Protein AF-A0A3D4PLN1-F1 (afdb_monomer_lite)

Radius of gyration: 26.0 Å; chains: 1; bounding box: 68×76×72 Å

Foldseek 3Di:
DDDDDDDDDPPDPPPPPPQQFKWKFKFKDWFWPPVDPDTDDTWIWIKMWIDSPVAIAIEIEGQFQFADDDDLHHPCLLVLLLVLCCVPVVHHSVRYHYGYPNHHGDGDNCVSVRNNVRNVNRVVRTAGWDKDKDKDFDDPPDFQQWFQFPVRDIDGDDPVDDDDDPNGTDDGDDDDGMDMDMDIGHPVD

pLDDT: mean 89.81, std 15.68, range [32.84, 98.88]

Sequence (189 aa):
MFLVTCVTVFGGIMVSAVQAELKAGAAKMDITNRDAAEPPDHLWARALVLSDGETTAVIVTLDVVAIAEIGPIKNDFLPTVRAALKKDLQIDPTRLLVNASHCHGEVCTDVAARTIAVVKQAYEKLEPVRVGWGSGSENRVMENRRLLLKNGKQVDVRHAYSLPADEEVAEIGPVDPEIGVLRLDRLNG

Secondary structure (DSSP, 8-state):
-------------------PPPEEEEEEEE-B-TTSSSPPSPPEEEEEEEE-SS-EEEEEEESSS-BSSSSSB-TTHHHHHHHHHHHHH---GGGEEEEE----PPBPTTHHHHHHHHHHHHHTT-EEEEEEEEEEE--SS----EEEETTS-EEE--TTSPPPPGGGEEEEPP---EEEEEEEEETT-

Structure (mmCIF, N/CA/C/O backbone):
data_AF-A0A3D4PLN1-F1
#
_entry.id   AF-A0A3D4PLN1-F1
#
loop_
_atom_site.group_PDB
_atom_site.id
_atom_site.type_symbol
_atom_site.label_atom_id
_atom_site.label_alt_id
_atom_site.label_comp_id
_atom_site.label_asym_id
_atom_site.label_entity_id
_atom_site.label_seq_id
_atom_site.pdbx_PDB_ins_code
_atom_site.Cartn_x
_atom_site.Cartn_y
_atom_site.Cartn_z
_atom_site.occupancy
_atom_site.B_iso_or_equiv
_atom_site.auth_seq_id
_atom_site.auth_comp_id
_atom_site.auth_asym_id
_atom_site.auth_atom_id
_atom_site.pdbx_PDB_model_num
ATOM 1 N N . MET A 1 1 ? -47.893 -54.760 35.842 1.00 41.59 1 MET A N 1
ATOM 2 C CA . MET A 1 1 ? -46.733 -54.435 34.987 1.00 41.59 1 MET A CA 1
ATOM 3 C C . MET A 1 1 ? -47.033 -53.103 34.311 1.00 41.59 1 MET A C 1
ATOM 5 O O . MET A 1 1 ? -47.710 -53.090 33.296 1.00 41.59 1 MET A O 1
ATOM 9 N N . PHE A 1 2 ? -46.679 -51.985 34.953 1.00 34.28 2 PHE A N 1
ATOM 10 C CA . PHE A 1 2 ? -46.911 -50.635 34.423 1.00 34.28 2 PHE A CA 1
ATOM 11 C C . PHE A 1 2 ? -45.645 -50.184 33.693 1.00 34.28 2 PHE A C 1
ATOM 1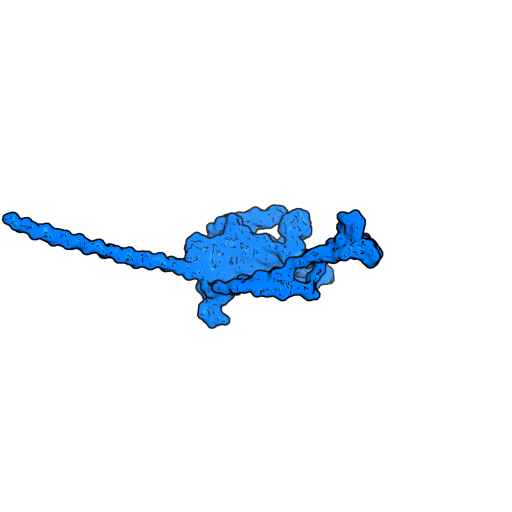3 O O . PHE A 1 2 ? -44.592 -50.056 34.311 1.00 34.28 2 PHE A O 1
ATOM 20 N N . LEU A 1 3 ? -45.744 -50.005 32.378 1.00 32.84 3 LEU A N 1
ATOM 21 C CA . LEU A 1 3 ? -44.661 -49.501 31.544 1.00 32.84 3 LEU A CA 1
ATOM 22 C C . LEU A 1 3 ? -44.754 -47.968 31.541 1.00 32.84 3 LEU A C 1
ATOM 24 O O . LEU A 1 3 ? -45.648 -47.401 30.919 1.00 32.84 3 LEU A O 1
ATOM 28 N N . VAL A 1 4 ? -43.874 -47.303 32.289 1.00 39.91 4 VAL A N 1
ATOM 29 C CA . VAL A 1 4 ? -43.733 -45.841 32.260 1.00 39.91 4 VAL A CA 1
ATOM 30 C C . VAL A 1 4 ? -42.849 -45.487 31.070 1.00 39.91 4 VAL A C 1
ATOM 32 O O . VAL A 1 4 ? -41.665 -45.815 31.047 1.00 39.91 4 VAL A O 1
ATOM 35 N N . THR A 1 5 ? -43.424 -44.843 30.060 1.00 42.50 5 THR A N 1
ATOM 36 C CA . THR A 1 5 ? -42.679 -44.324 28.910 1.00 42.50 5 THR A CA 1
ATOM 37 C C . THR A 1 5 ? -42.136 -42.939 29.265 1.00 42.50 5 THR A C 1
ATOM 39 O O . THR A 1 5 ? -42.872 -41.956 29.260 1.00 42.50 5 THR A O 1
ATOM 42 N N . CYS A 1 6 ? -40.848 -42.852 29.604 1.00 38.81 6 CYS A N 1
ATOM 43 C CA . CYS A 1 6 ? -40.143 -41.573 29.696 1.00 38.81 6 CYS A CA 1
ATOM 44 C C . CYS A 1 6 ? -39.931 -41.016 28.284 1.00 38.81 6 CYS A C 1
ATOM 46 O O . CYS A 1 6 ? -39.151 -41.564 27.509 1.00 38.81 6 CYS A O 1
ATOM 48 N N . VAL A 1 7 ? -40.617 -39.922 27.956 1.00 43.22 7 VAL A N 1
ATOM 49 C CA . VAL A 1 7 ? -40.339 -39.127 26.757 1.00 43.22 7 VAL A CA 1
ATOM 50 C C . VAL A 1 7 ? -39.261 -38.108 27.117 1.00 43.22 7 VAL A C 1
ATOM 52 O O . VAL A 1 7 ? -39.523 -3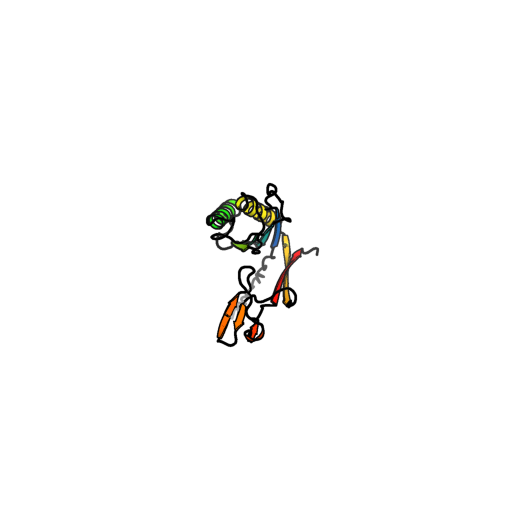7.124 27.805 1.00 43.22 7 VAL A O 1
ATOM 55 N N . THR A 1 8 ? -38.031 -38.354 26.680 1.00 45.62 8 THR A N 1
ATOM 56 C CA . THR A 1 8 ? -36.928 -37.392 26.760 1.00 45.62 8 THR A CA 1
ATOM 57 C C . THR A 1 8 ? -37.032 -36.414 25.592 1.00 45.62 8 THR A C 1
ATOM 59 O O . THR A 1 8 ? -36.778 -36.767 24.443 1.00 45.62 8 THR A O 1
ATOM 62 N N . VAL A 1 9 ? -37.410 -35.168 25.880 1.00 48.94 9 VAL A N 1
ATOM 63 C CA . VAL A 1 9 ? -37.366 -34.068 24.908 1.00 48.94 9 VAL A CA 1
ATOM 64 C C . VAL A 1 9 ? -35.941 -33.517 24.878 1.00 48.94 9 VAL A C 1
ATOM 66 O O . VAL A 1 9 ? -35.514 -32.834 25.806 1.00 48.94 9 VAL A O 1
ATOM 69 N N . PHE A 1 10 ? -35.191 -33.810 23.815 1.00 48.34 10 PHE A N 1
ATOM 70 C CA . PHE A 1 10 ? -33.935 -33.118 23.524 1.00 48.34 10 PHE A CA 1
ATOM 71 C C . PHE A 1 10 ? -34.254 -31.743 22.925 1.00 48.34 10 PHE A C 1
ATOM 73 O O . PHE A 1 10 ? -34.463 -31.601 21.723 1.00 48.34 10 PHE A O 1
ATOM 80 N N . GLY A 1 11 ? -34.315 -30.720 23.777 1.00 48.75 11 GLY A N 1
ATOM 81 C CA . GLY A 1 11 ? -34.319 -29.326 23.342 1.00 48.75 11 GLY A CA 1
ATOM 82 C C . GLY A 1 11 ? -32.924 -28.933 22.861 1.00 48.75 11 GLY A C 1
ATOM 83 O O . GLY A 1 11 ? -32.071 -28.572 23.667 1.00 48.75 11 GLY A O 1
ATOM 84 N N . GLY A 1 12 ? -32.676 -29.030 21.556 1.00 48.53 12 GLY A N 1
ATOM 85 C CA . GLY A 1 12 ? -31.473 -28.475 20.944 1.00 48.53 12 GLY A CA 1
ATOM 86 C C . GLY A 1 12 ? -31.548 -26.952 20.954 1.00 48.53 12 GLY A C 1
ATOM 87 O O . GLY A 1 12 ? -32.348 -26.368 20.226 1.00 48.53 12 GLY A O 1
ATOM 88 N N . ILE A 1 13 ? -30.721 -26.298 21.770 1.00 58.19 13 ILE A N 1
ATOM 89 C CA . ILE A 1 13 ? -30.458 -24.866 21.626 1.00 58.19 13 ILE A CA 1
ATOM 90 C C . ILE A 1 13 ? -29.722 -24.711 20.294 1.00 58.19 13 ILE A C 1
ATOM 92 O O . ILE A 1 13 ? -28.541 -25.040 20.191 1.00 58.19 13 ILE A O 1
ATOM 96 N N . MET A 1 14 ? -30.420 -24.239 19.259 1.00 51.31 14 MET A N 1
ATOM 97 C CA . MET A 1 14 ? -29.750 -23.719 18.074 1.00 51.31 14 MET A CA 1
ATOM 98 C C . MET A 1 14 ? -29.048 -22.425 18.473 1.00 51.31 14 MET A C 1
ATOM 100 O O . MET A 1 14 ? -29.627 -21.341 18.441 1.00 51.31 14 MET A O 1
ATOM 104 N N . VAL A 1 15 ? -27.787 -22.546 18.879 1.00 47.75 15 VAL A N 1
ATOM 105 C CA . VAL A 1 15 ? -26.867 -21.416 18.868 1.00 47.75 15 VAL A CA 1
ATOM 106 C C . VAL A 1 15 ? -26.587 -21.145 17.396 1.00 47.75 15 VAL A C 1
ATOM 108 O O . VAL A 1 15 ? -25.756 -21.807 16.778 1.00 47.75 15 VAL A O 1
ATOM 111 N N . SER A 1 16 ? -27.329 -20.211 16.803 1.00 50.38 16 SER A N 1
ATOM 112 C CA . SER A 1 16 ? -26.871 -19.575 15.573 1.00 50.38 16 SER A CA 1
ATOM 113 C C . SER A 1 16 ? -25.513 -18.971 15.903 1.00 50.38 16 SER A C 1
ATOM 115 O O . SER A 1 16 ? -25.435 -18.080 16.749 1.00 50.38 16 SER A O 1
ATOM 117 N N . ALA A 1 17 ? -24.443 -19.462 15.278 1.00 49.34 17 ALA A N 1
ATOM 118 C CA . ALA A 1 17 ? -23.200 -18.714 15.243 1.00 49.34 17 ALA A CA 1
ATOM 119 C C . ALA A 1 17 ? -23.546 -17.371 14.596 1.00 49.34 17 ALA A C 1
ATOM 121 O O . ALA A 1 17 ? -23.854 -17.307 13.406 1.00 49.34 17 ALA A O 1
ATOM 122 N N . VAL A 1 18 ? -23.610 -16.310 15.399 1.00 50.88 18 VAL A N 1
ATOM 123 C CA . VAL A 1 18 ? -23.591 -14.952 14.870 1.00 50.88 18 VAL A CA 1
ATOM 124 C C . VAL A 1 18 ? -22.230 -14.846 14.209 1.00 50.88 18 VAL A C 1
ATOM 126 O O . VAL A 1 18 ? -21.218 -14.712 14.890 1.00 50.88 18 VAL A O 1
ATOM 129 N N . GLN A 1 19 ? -22.193 -15.026 12.891 1.00 55.19 19 GLN A N 1
ATOM 130 C CA . GLN A 1 19 ? -21.005 -14.724 12.120 1.00 55.19 19 GLN A CA 1
ATOM 131 C C . GLN A 1 19 ? -20.774 -13.233 12.336 1.00 55.19 19 GLN A C 1
ATOM 133 O O . GLN A 1 19 ? -21.609 -12.415 11.944 1.00 55.19 19 GLN A O 1
ATOM 138 N N . ALA A 1 20 ? -19.737 -12.906 13.103 1.00 64.88 20 ALA A N 1
ATOM 139 C CA . ALA A 1 20 ? -19.488 -11.540 13.503 1.00 64.88 20 ALA A CA 1
ATOM 140 C C . ALA A 1 20 ? -19.365 -10.672 12.246 1.00 64.88 20 ALA A C 1
ATOM 142 O O . ALA A 1 20 ? -18.704 -11.035 11.271 1.00 64.88 20 ALA A O 1
ATOM 143 N N . GLU A 1 21 ? -20.099 -9.565 12.248 1.00 88.75 21 GLU A N 1
ATOM 144 C CA . GLU A 1 21 ? -20.170 -8.657 11.116 1.00 88.75 21 GLU A CA 1
ATOM 145 C C . GLU A 1 21 ? -18.782 -8.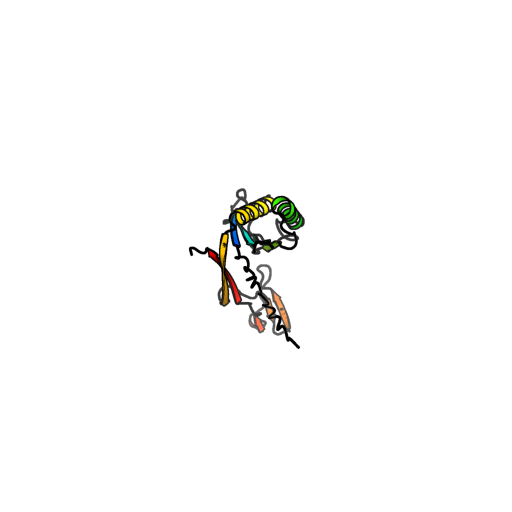069 10.846 1.00 88.75 21 GLU A C 1
ATOM 147 O O . GLU A 1 21 ? -18.163 -7.496 11.748 1.00 88.75 21 GLU A O 1
ATOM 152 N N . LEU A 1 22 ? -18.284 -8.224 9.613 1.00 96.06 22 LEU A N 1
ATOM 153 C CA . LEU A 1 22 ? -16.983 -7.684 9.244 1.00 96.06 22 LEU A CA 1
ATOM 154 C C . LEU A 1 22 ? -17.034 -6.158 9.315 1.00 96.06 22 LEU A C 1
ATOM 156 O O . LEU A 1 22 ? -17.881 -5.510 8.696 1.00 96.06 22 LEU A O 1
ATOM 160 N N . LYS A 1 23 ? -16.077 -5.588 10.038 1.00 97.94 23 LYS A N 1
ATOM 161 C CA . LYS A 1 23 ? -15.848 -4.153 10.106 1.00 97.94 23 LYS A CA 1
ATOM 162 C C . LYS A 1 23 ? -14.613 -3.784 9.313 1.00 97.94 23 LYS A C 1
ATOM 164 O O . LYS A 1 23 ? -13.623 -4.518 9.308 1.00 97.94 23 LYS A O 1
ATOM 169 N N . ALA A 1 24 ? -14.655 -2.613 8.699 1.00 98.38 24 ALA A N 1
ATOM 170 C CA . ALA A 1 24 ? -13.492 -2.021 8.075 1.00 98.38 24 ALA A CA 1
ATOM 171 C C . ALA A 1 24 ? -13.387 -0.540 8.406 1.00 98.38 24 ALA A C 1
ATOM 173 O O . ALA A 1 24 ? -14.382 0.141 8.632 1.00 98.38 24 ALA A O 1
ATOM 174 N N . GLY A 1 25 ? -12.157 -0.052 8.432 1.00 98.38 25 GLY A N 1
ATOM 175 C CA . GLY A 1 25 ? -11.850 1.353 8.602 1.00 98.38 25 GLY A CA 1
ATOM 176 C C . GLY A 1 25 ? -10.676 1.710 7.710 1.00 98.38 25 GLY A C 1
ATOM 177 O O . GLY A 1 25 ? -9.728 0.936 7.573 1.00 98.38 25 GLY A O 1
ATOM 178 N N . ALA A 1 26 ? -10.757 2.869 7.061 1.00 98.56 26 ALA A N 1
ATOM 179 C CA . ALA A 1 26 ? -9.747 3.322 6.117 1.00 98.56 26 ALA A CA 1
ATOM 180 C C . ALA A 1 26 ? -9.296 4.751 6.424 1.00 98.56 26 ALA A C 1
ATOM 182 O O . ALA A 1 26 ? -10.080 5.620 6.824 1.00 98.56 26 ALA A O 1
ATOM 183 N N . ALA A 1 27 ? -8.012 5.010 6.212 1.00 98.75 27 ALA A N 1
ATOM 184 C CA . ALA A 1 27 ? -7.434 6.337 6.337 1.00 98.75 27 ALA A CA 1
ATOM 185 C C . ALA A 1 27 ? -6.269 6.517 5.361 1.00 98.75 27 ALA A C 1
ATOM 187 O O . ALA A 1 27 ? -5.676 5.553 4.874 1.00 98.75 27 ALA A O 1
ATOM 188 N N . LYS A 1 28 ? -5.937 7.780 5.088 1.00 98.44 28 LYS A N 1
ATOM 189 C CA . LYS A 1 28 ? -4.742 8.164 4.340 1.00 98.44 28 LYS A CA 1
ATOM 190 C C . LYS A 1 28 ? -4.026 9.298 5.060 1.00 98.44 28 LYS A C 1
ATOM 192 O O . LYS A 1 28 ? -4.680 10.155 5.650 1.00 98.44 28 LYS A O 1
ATOM 197 N N . MET A 1 29 ? -2.706 9.309 4.977 1.00 98.44 29 MET A N 1
ATOM 198 C CA . MET A 1 29 ? -1.853 10.350 5.533 1.00 98.44 29 MET A CA 1
ATOM 199 C C . MET A 1 29 ? -0.772 10.709 4.524 1.00 98.44 29 MET A C 1
ATOM 201 O O . MET A 1 29 ? -0.203 9.829 3.885 1.00 98.44 29 MET A O 1
ATOM 205 N N . ASP A 1 30 ? -0.540 12.005 4.358 1.00 97.31 30 ASP A N 1
ATOM 206 C CA . ASP A 1 30 ? 0.485 12.530 3.461 1.00 97.31 30 ASP A CA 1
ATOM 207 C C . ASP A 1 30 ? 1.876 12.142 3.983 1.00 97.31 30 ASP A C 1
ATOM 209 O O . ASP A 1 30 ? 2.147 12.302 5.174 1.00 97.31 30 ASP A O 1
ATOM 213 N N . ILE A 1 31 ? 2.741 11.627 3.113 1.00 97.31 31 ILE A N 1
ATOM 214 C CA . ILE A 1 31 ? 4.142 11.285 3.401 1.00 97.31 31 ILE A CA 1
ATOM 215 C C . ILE A 1 31 ? 5.116 11.989 2.444 1.00 97.31 31 ILE A C 1
ATOM 217 O O . ILE A 1 31 ? 6.276 11.608 2.356 1.00 97.31 31 ILE A O 1
ATOM 221 N N . THR A 1 32 ? 4.658 13.003 1.714 1.00 96.00 32 THR A N 1
ATOM 222 C CA . THR A 1 32 ? 5.458 13.780 0.756 1.00 96.00 32 THR A CA 1
ATOM 223 C C . THR A 1 32 ? 6.569 14.545 1.475 1.00 96.00 32 THR A C 1
ATOM 225 O O . THR A 1 32 ? 6.312 15.174 2.508 1.00 96.00 32 THR A O 1
ATOM 228 N N . ASN A 1 33 ? 7.791 14.553 0.928 1.00 94.56 33 ASN A N 1
ATOM 229 C CA . ASN A 1 33 ? 8.799 15.514 1.365 1.00 94.56 33 ASN A CA 1
ATOM 230 C C . ASN A 1 33 ? 8.414 16.918 0.870 1.00 94.56 33 ASN A C 1
ATOM 232 O O . ASN A 1 33 ? 8.606 17.253 -0.296 1.00 94.56 33 ASN A O 1
ATOM 236 N N . ARG A 1 34 ? 7.849 17.743 1.759 1.00 91.00 34 ARG A N 1
ATOM 237 C CA . ARG A 1 34 ? 7.445 19.122 1.437 1.00 91.00 34 ARG A CA 1
ATOM 238 C C . ARG A 1 34 ? 8.627 20.087 1.326 1.00 91.00 34 ARG A C 1
ATOM 240 O O . ARG A 1 34 ? 8.450 21.162 0.764 1.00 91.00 34 ARG A O 1
ATOM 247 N N . ASP A 1 35 ? 9.796 19.685 1.816 1.00 88.25 35 ASP A N 1
ATOM 248 C CA . ASP A 1 35 ? 11.017 20.492 1.812 1.00 88.25 35 ASP A CA 1
ATOM 249 C C . ASP A 1 35 ? 11.936 20.161 0.621 1.00 88.25 35 ASP A C 1
ATOM 251 O O . ASP A 1 35 ? 13.031 20.713 0.508 1.00 88.25 35 ASP A O 1
ATOM 255 N N . ALA A 1 36 ? 11.516 19.253 -0.269 1.00 83.19 36 ALA A N 1
ATOM 256 C CA . ALA A 1 36 ? 12.246 18.947 -1.494 1.00 83.19 36 ALA A CA 1
ATOM 257 C C . ALA A 1 36 ? 12.328 20.186 -2.405 1.00 83.19 36 ALA A C 1
ATOM 259 O O . ALA A 1 36 ? 11.398 20.990 -2.469 1.00 83.19 36 ALA A O 1
ATOM 260 N N . ALA A 1 37 ? 13.443 20.328 -3.131 1.00 75.94 37 ALA A N 1
ATOM 261 C CA . ALA A 1 37 ? 13.679 21.476 -4.014 1.00 75.94 37 ALA A CA 1
ATOM 262 C C . ALA A 1 37 ? 12.602 21.609 -5.107 1.00 75.94 37 ALA A C 1
ATOM 264 O O . ALA A 1 37 ? 12.201 22.718 -5.454 1.00 75.94 37 ALA A O 1
ATOM 265 N N . GLU A 1 38 ? 12.105 20.472 -5.592 1.00 76.25 38 GLU A N 1
ATOM 266 C CA . GLU A 1 38 ? 10.910 20.363 -6.422 1.00 76.25 38 GLU A CA 1
ATOM 267 C C . GLU A 1 38 ? 9.938 19.418 -5.702 1.00 76.25 38 GLU A C 1
ATOM 269 O O . GLU A 1 38 ? 10.095 18.197 -5.798 1.00 76.25 38 GLU A O 1
ATOM 274 N N . PRO A 1 39 ? 8.979 19.948 -4.915 1.00 68.62 39 PRO A N 1
ATOM 275 C CA . PRO A 1 39 ? 8.050 19.116 -4.164 1.00 68.62 39 PRO A CA 1
ATOM 276 C C . PRO A 1 39 ? 7.265 18.204 -5.114 1.00 68.62 39 PRO A C 1
ATOM 278 O O . PRO A 1 39 ? 6.591 18.715 -6.014 1.00 68.62 39 PRO A O 1
ATOM 281 N N . PRO A 1 40 ? 7.337 16.874 -4.942 1.00 74.88 40 PRO A N 1
ATOM 282 C CA . PRO A 1 40 ? 6.639 15.956 -5.825 1.00 74.88 40 PRO A CA 1
ATOM 283 C C . PRO A 1 40 ? 5.120 16.035 -5.615 1.00 74.88 40 PRO A C 1
ATOM 285 O O . PRO A 1 40 ? 4.628 16.593 -4.627 1.00 74.88 40 PRO A O 1
ATOM 288 N N . ASP A 1 41 ? 4.370 15.423 -6.535 1.00 82.50 41 ASP A N 1
ATOM 289 C CA . ASP A 1 41 ? 2.950 15.139 -6.326 1.00 82.50 41 ASP A CA 1
ATOM 290 C C . ASP A 1 41 ? 2.726 14.409 -4.992 1.00 82.50 41 ASP A C 1
ATOM 292 O O . ASP A 1 41 ? 3.611 13.729 -4.468 1.00 82.50 41 ASP A O 1
ATOM 296 N N . HIS A 1 42 ? 1.521 14.536 -4.430 1.00 93.12 42 HIS A N 1
ATOM 297 C CA . HIS A 1 42 ? 1.226 13.981 -3.111 1.00 93.12 42 HIS A CA 1
ATOM 298 C C . HIS A 1 42 ? 1.468 12.466 -3.034 1.00 93.12 42 HIS A C 1
ATOM 300 O O . HIS A 1 42 ? 0.795 11.682 -3.708 1.00 93.12 42 HIS A O 1
ATOM 306 N N . LEU A 1 43 ? 2.338 12.073 -2.107 1.00 96.50 43 LEU A N 1
ATOM 307 C CA . LEU A 1 43 ? 2.634 10.696 -1.729 1.00 96.50 43 LEU A CA 1
ATOM 308 C C . LEU A 1 43 ? 1.867 10.340 -0.456 1.00 96.50 43 LEU A C 1
ATOM 310 O O . LEU A 1 43 ? 1.772 11.145 0.473 1.00 96.50 43 LEU A O 1
ATOM 314 N N . TRP A 1 44 ? 1.327 9.126 -0.382 1.00 98.12 44 TRP A N 1
ATOM 315 C CA . TRP A 1 44 ? 0.455 8.718 0.716 1.00 98.12 44 TRP A CA 1
ATOM 316 C C . TRP A 1 44 ? 0.913 7.435 1.403 1.00 98.12 44 TRP A C 1
ATOM 318 O O . TRP A 1 44 ? 1.296 6.457 0.765 1.00 98.12 44 TRP A O 1
ATOM 328 N N . ALA A 1 45 ? 0.740 7.407 2.721 1.00 98.62 45 ALA A N 1
ATOM 329 C CA . ALA A 1 45 ? 0.487 6.178 3.453 1.00 98.62 45 ALA A CA 1
ATOM 330 C C . ALA A 1 45 ? -1.028 5.958 3.512 1.00 98.62 45 ALA A C 1
ATOM 332 O O . ALA A 1 45 ? -1.769 6.828 3.976 1.00 98.62 45 ALA A O 1
ATOM 333 N N . ARG A 1 46 ? -1.506 4.808 3.041 1.00 98.81 46 ARG A N 1
ATOM 334 C CA . ARG A 1 46 ? -2.920 4.407 3.083 1.00 98.81 46 ARG A CA 1
ATOM 335 C C . ARG A 1 46 ? -3.043 3.173 3.959 1.00 98.81 46 ARG A C 1
ATOM 337 O O . ARG A 1 46 ? -2.279 2.233 3.772 1.00 98.81 46 ARG A O 1
ATOM 344 N N . ALA A 1 47 ? -3.989 3.171 4.890 1.00 98.88 47 ALA A N 1
ATOM 345 C CA . ALA A 1 47 ? -4.262 2.026 5.749 1.00 98.88 47 ALA A CA 1
ATOM 346 C C . ALA A 1 47 ? -5.714 1.575 5.603 1.00 98.88 47 ALA A C 1
ATOM 348 O O . ALA A 1 47 ? -6.628 2.401 5.618 1.00 98.88 47 ALA A O 1
ATOM 349 N N . LEU A 1 48 ? -5.891 0.261 5.514 1.00 98.75 48 LEU A N 1
ATOM 350 C CA . LEU A 1 48 ? -7.152 -0.452 5.637 1.00 98.75 48 LEU A CA 1
ATOM 351 C C . LEU A 1 48 ? -7.031 -1.406 6.828 1.00 98.75 48 LEU A C 1
ATOM 353 O O . LEU A 1 48 ? -6.175 -2.290 6.842 1.00 98.75 48 LEU A O 1
ATOM 357 N N . VAL A 1 49 ? -7.882 -1.217 7.828 1.00 98.75 49 VAL A N 1
ATOM 358 C CA . VAL A 1 49 ? -8.004 -2.100 8.990 1.00 98.75 49 VAL A CA 1
ATOM 359 C C . VAL A 1 49 ? -9.277 -2.913 8.822 1.00 98.75 49 VAL A C 1
ATOM 361 O O . VAL A 1 49 ? -10.327 -2.344 8.538 1.00 98.75 49 VAL A O 1
ATOM 364 N N . LEU A 1 50 ? -9.178 -4.227 8.997 1.00 98.38 50 LEU A N 1
ATOM 365 C CA . LEU A 1 50 ? -10.278 -5.186 8.910 1.00 98.38 50 LEU A CA 1
ATOM 366 C C . LEU A 1 50 ? -10.421 -5.894 10.252 1.00 98.38 50 LEU A C 1
ATOM 368 O O . LEU A 1 50 ? -9.410 -6.277 10.843 1.00 98.38 50 LEU A O 1
ATOM 372 N N . SER A 1 51 ? -11.649 -6.091 10.727 1.00 97.75 51 SER A N 1
ATOM 373 C CA . SER A 1 51 ? -11.898 -6.836 11.960 1.00 97.75 51 SER A CA 1
ATOM 374 C C . SER A 1 51 ? -13.193 -7.635 11.908 1.00 97.75 51 SER A C 1
ATOM 376 O O . SER A 1 51 ? -14.224 -7.106 11.504 1.00 97.75 51 SER A O 1
ATOM 378 N N . ASP A 1 52 ? -13.150 -8.885 12.364 1.00 95.69 52 ASP A N 1
ATOM 379 C CA . ASP A 1 52 ? -14.335 -9.713 12.640 1.00 95.69 52 ASP A CA 1
ATOM 380 C C . ASP A 1 52 ? -14.702 -9.712 14.141 1.00 95.69 52 ASP A C 1
ATOM 382 O O . ASP A 1 52 ? -15.509 -10.511 14.597 1.00 95.69 52 ASP A O 1
ATOM 386 N N . GLY A 1 53 ? -14.103 -8.825 14.943 1.00 91.88 53 GLY A N 1
ATOM 387 C CA . GLY A 1 53 ? -14.313 -8.750 16.392 1.00 91.88 53 GLY A CA 1
ATOM 388 C C . GLY A 1 53 ? -13.417 -9.670 17.230 1.00 91.88 53 GLY A C 1
ATOM 389 O O . GLY A 1 53 ? -13.188 -9.357 18.396 1.00 91.88 53 GLY A O 1
ATOM 390 N N . GLU A 1 54 ? -12.850 -10.734 16.657 1.00 92.50 54 GLU A N 1
ATOM 391 C CA . GLU A 1 54 ? -11.842 -11.588 17.310 1.00 92.50 54 GLU A CA 1
ATOM 392 C C . GLU A 1 54 ? -10.440 -11.321 16.740 1.00 92.50 54 GLU A C 1
ATOM 394 O O . GLU A 1 54 ? -9.436 -11.220 17.451 1.00 92.50 54 GLU A O 1
ATOM 399 N N . THR A 1 55 ? -10.374 -11.167 15.425 1.00 95.31 55 THR A N 1
ATOM 400 C CA . THR A 1 55 ? -9.173 -10.954 14.643 1.00 95.31 55 THR A CA 1
ATOM 401 C C . THR A 1 55 ? -9.200 -9.582 13.994 1.00 95.31 55 THR A C 1
ATOM 403 O O . THR A 1 55 ? -10.171 -9.191 13.356 1.00 95.31 55 THR A O 1
ATOM 406 N N . THR A 1 56 ? -8.086 -8.860 14.127 1.00 98.19 56 THR A N 1
ATOM 407 C CA . THR A 1 56 ? -7.832 -7.605 13.415 1.00 98.19 56 THR A CA 1
ATOM 408 C C . THR A 1 56 ? -6.626 -7.776 12.507 1.00 98.19 56 THR A C 1
ATOM 410 O O . THR A 1 56 ? -5.556 -8.178 12.971 1.00 98.19 56 THR A O 1
ATOM 413 N N . ALA A 1 57 ? -6.800 -7.451 11.229 1.00 98.19 57 ALA A N 1
ATOM 414 C CA . ALA A 1 57 ? -5.752 -7.429 10.217 1.00 98.19 57 ALA A CA 1
ATOM 415 C C . ALA A 1 57 ? -5.598 -6.023 9.629 1.00 98.19 57 ALA A C 1
ATOM 417 O O . ALA A 1 57 ? -6.555 -5.251 9.561 1.00 98.19 57 ALA A O 1
ATOM 418 N N . VAL A 1 58 ? -4.380 -5.688 9.208 1.00 98.81 58 VAL A N 1
ATOM 419 C CA . VAL A 1 58 ? -4.033 -4.368 8.677 1.00 98.81 58 VAL A CA 1
ATOM 420 C C . VAL A 1 58 ? -3.321 -4.525 7.342 1.00 98.81 58 VAL A C 1
ATOM 422 O O . VAL A 1 58 ? -2.331 -5.249 7.243 1.00 98.81 58 VAL A O 1
ATOM 425 N N . ILE A 1 59 ? -3.801 -3.801 6.334 1.00 98.69 59 ILE A N 1
ATOM 426 C CA . ILE A 1 59 ? -3.153 -3.646 5.034 1.00 98.69 59 ILE A CA 1
ATOM 427 C C . ILE A 1 59 ? -2.731 -2.187 4.900 1.00 98.69 59 ILE A C 1
ATOM 429 O O . ILE A 1 59 ? -3.549 -1.278 5.039 1.00 98.69 59 ILE A O 1
ATOM 433 N N . VAL A 1 60 ? -1.451 -1.964 4.625 1.00 98.81 60 VAL A N 1
ATOM 434 C CA . VAL A 1 60 ? -0.886 -0.640 4.372 1.00 98.81 60 VAL A CA 1
ATOM 435 C C . VAL A 1 60 ? -0.279 -0.599 2.976 1.00 98.81 60 VAL A C 1
ATOM 437 O O . VAL A 1 60 ? 0.469 -1.495 2.592 1.00 98.81 60 VAL A O 1
ATOM 440 N N . THR A 1 61 ? -0.552 0.479 2.248 1.00 98.56 61 THR A N 1
ATOM 441 C CA . THR A 1 61 ? 0.142 0.831 1.006 1.00 98.56 61 THR A CA 1
ATOM 442 C C . THR A 1 61 ? 0.881 2.138 1.201 1.00 98.56 61 THR A C 1
ATOM 444 O O . THR A 1 61 ? 0.284 3.131 1.622 1.00 98.56 61 THR A O 1
ATOM 447 N N . LEU A 1 62 ? 2.172 2.135 0.888 1.00 98.38 62 LEU A N 1
ATOM 448 C CA . LEU A 1 62 ? 3.026 3.315 0.922 1.00 98.38 62 LEU A CA 1
ATOM 449 C C . LEU A 1 62 ? 3.423 3.717 -0.495 1.00 98.38 62 LEU A C 1
ATOM 451 O O . LEU A 1 62 ? 3.898 2.883 -1.270 1.00 98.38 62 LEU A O 1
ATOM 455 N N . ASP A 1 63 ? 3.304 5.005 -0.800 1.00 97.38 63 ASP A N 1
ATOM 456 C CA . ASP A 1 63 ? 3.880 5.586 -2.011 1.00 97.38 63 ASP A CA 1
ATOM 457 C C . ASP A 1 63 ? 5.395 5.789 -1.825 1.00 97.38 63 ASP A C 1
ATOM 459 O O . ASP A 1 63 ? 5.871 6.879 -1.517 1.00 97.38 63 ASP A O 1
ATOM 463 N N . VAL A 1 64 ? 6.147 4.690 -1.951 1.00 96.12 64 VAL A N 1
ATOM 464 C CA . VAL A 1 64 ? 7.613 4.606 -1.820 1.00 96.12 64 VAL A CA 1
ATOM 465 C C . VAL A 1 64 ? 8.182 3.610 -2.830 1.00 96.12 64 VAL A C 1
ATOM 467 O O . VAL A 1 64 ? 7.462 2.736 -3.315 1.00 96.12 64 VAL A O 1
ATOM 470 N N . VAL A 1 65 ? 9.489 3.687 -3.095 1.00 95.88 65 VAL A N 1
ATOM 471 C CA . VAL A 1 65 ? 10.172 2.741 -3.995 1.00 95.88 65 VAL A CA 1
ATOM 472 C C . VAL A 1 65 ? 10.215 1.333 -3.401 1.00 95.88 65 VAL A C 1
ATOM 474 O O . VAL A 1 65 ? 9.860 0.363 -4.055 1.00 95.88 65 VAL A O 1
ATOM 477 N N . ALA A 1 66 ? 10.603 1.192 -2.140 1.00 96.88 66 ALA A N 1
ATOM 478 C CA . ALA A 1 66 ? 10.626 -0.091 -1.461 1.00 96.88 66 ALA A CA 1
ATOM 479 C C . ALA A 1 66 ? 10.562 0.103 0.049 1.00 96.88 66 ALA A C 1
ATOM 481 O O . ALA A 1 66 ? 10.639 1.221 0.567 1.00 96.88 66 ALA A O 1
ATOM 482 N N . ILE A 1 67 ? 10.419 -1.020 0.740 1.00 96.06 67 ILE A N 1
ATOM 483 C CA . ILE A 1 67 ? 10.532 -1.128 2.187 1.00 96.06 67 ILE A CA 1
ATOM 484 C C . ILE A 1 67 ? 11.795 -1.933 2.436 1.00 96.06 67 ILE A C 1
ATOM 486 O O . ILE A 1 67 ? 11.864 -3.063 1.958 1.00 96.06 67 ILE A O 1
ATOM 490 N N . ALA A 1 68 ? 12.732 -1.375 3.206 1.00 92.88 68 ALA A N 1
ATOM 491 C CA . ALA A 1 68 ? 14.067 -1.935 3.394 1.00 92.88 68 ALA A CA 1
ATOM 492 C C . ALA A 1 68 ? 14.921 -1.911 2.111 1.00 92.88 68 ALA A C 1
ATOM 494 O O . ALA A 1 68 ? 14.434 -1.622 1.021 1.00 92.88 68 ALA A O 1
ATOM 495 N N . GLU A 1 69 ? 16.212 -2.211 2.279 1.00 91.00 69 GLU A N 1
ATOM 496 C CA . GLU A 1 69 ? 17.232 -2.363 1.227 1.00 91.00 69 GLU A CA 1
ATOM 497 C C . GLU A 1 69 ? 17.457 -1.133 0.333 1.00 91.00 69 GLU A C 1
ATOM 499 O O . GLU A 1 69 ? 18.499 -0.483 0.434 1.00 91.00 69 GLU A O 1
ATOM 504 N N . ILE A 1 70 ? 16.499 -0.808 -0.536 1.00 89.88 70 ILE A N 1
ATOM 505 C CA . ILE A 1 70 ? 16.583 0.276 -1.510 1.00 89.88 70 ILE A CA 1
ATOM 506 C C . ILE A 1 70 ? 15.669 1.445 -1.122 1.00 89.88 70 ILE A C 1
ATOM 508 O O . ILE A 1 70 ? 14.516 1.280 -0.731 1.00 89.88 70 ILE A O 1
ATOM 512 N N . GLY A 1 71 ? 16.183 2.666 -1.272 1.00 89.31 71 GLY A N 1
ATOM 513 C CA . GLY A 1 71 ? 15.412 3.887 -1.055 1.00 89.31 71 GLY A CA 1
ATOM 514 C C . GLY A 1 71 ? 15.353 4.387 0.399 1.00 89.31 71 GLY A C 1
ATOM 515 O O . GLY A 1 71 ? 16.253 4.130 1.211 1.00 89.31 71 GLY A O 1
ATOM 516 N N . PRO A 1 72 ? 14.336 5.205 0.724 1.00 90.94 72 PRO A N 1
ATOM 517 C CA . PRO A 1 72 ? 14.315 5.978 1.964 1.00 90.94 72 PRO A CA 1
ATOM 518 C C . PRO A 1 72 ? 13.871 5.160 3.184 1.00 90.94 72 PRO A C 1
ATOM 520 O O . PRO A 1 72 ? 14.296 5.462 4.299 1.00 90.94 72 PRO A O 1
ATOM 523 N N . ILE A 1 73 ? 13.072 4.105 2.993 1.00 96.69 73 ILE A N 1
ATOM 524 C CA . ILE A 1 73 ? 12.513 3.299 4.085 1.00 96.69 73 ILE A CA 1
ATOM 525 C C . ILE A 1 73 ? 13.537 2.276 4.575 1.00 96.69 73 ILE A C 1
ATOM 527 O O . ILE A 1 73 ? 13.968 1.395 3.834 1.00 96.69 73 ILE A O 1
ATOM 531 N N . LYS A 1 74 ? 13.926 2.391 5.845 1.00 95.25 74 LYS A N 1
ATOM 532 C CA . LYS A 1 74 ? 15.002 1.599 6.453 1.00 95.25 74 LYS A CA 1
ATOM 533 C C . LYS A 1 74 ? 14.516 0.241 6.975 1.00 95.25 74 LYS A C 1
ATOM 535 O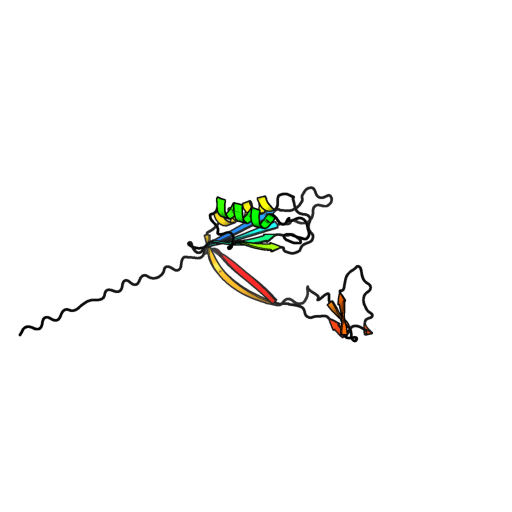 O . LYS A 1 74 ? 13.321 0.001 7.132 1.00 95.25 74 LYS A O 1
ATOM 540 N N . ASN A 1 75 ? 15.466 -0.658 7.241 1.00 96.19 75 ASN A N 1
ATOM 541 C CA . ASN A 1 75 ? 15.206 -2.053 7.630 1.00 96.19 75 ASN A CA 1
ATOM 542 C C . ASN A 1 75 ? 14.453 -2.194 8.968 1.00 96.19 75 ASN A C 1
ATOM 544 O O . ASN A 1 75 ? 13.803 -3.207 9.216 1.00 96.19 75 ASN A O 1
ATOM 548 N N . ASP A 1 76 ? 14.530 -1.187 9.834 1.00 96.62 76 ASP A N 1
ATOM 549 C CA . ASP A 1 76 ? 13.852 -1.126 11.129 1.00 96.62 76 ASP A CA 1
ATOM 550 C C . ASP A 1 76 ? 12.387 -0.665 11.034 1.00 96.62 76 ASP A C 1
ATOM 552 O O . ASP A 1 76 ? 11.661 -0.736 12.030 1.00 96.62 76 ASP A O 1
ATOM 556 N N . PHE A 1 77 ? 11.916 -0.263 9.848 1.00 98.12 77 PHE A N 1
ATOM 557 C CA . PHE A 1 77 ? 10.547 0.199 9.625 1.00 98.12 77 PHE A CA 1
ATOM 558 C C . PHE A 1 77 ? 9.498 -0.824 10.086 1.00 98.12 77 PHE A C 1
ATOM 560 O O . PHE A 1 77 ? 8.648 -0.513 10.922 1.00 98.12 77 PHE A O 1
ATOM 567 N N . LEU A 1 78 ? 9.560 -2.063 9.580 1.00 98.00 78 LEU A N 1
ATOM 568 C CA . LEU A 1 78 ? 8.572 -3.097 9.909 1.00 98.00 78 LEU A CA 1
ATOM 569 C C . LEU A 1 78 ? 8.594 -3.483 11.400 1.00 98.00 78 LEU A C 1
ATOM 571 O O . LEU A 1 78 ? 7.514 -3.515 11.996 1.00 98.00 78 LEU A O 1
ATOM 575 N N . PRO A 1 79 ? 9.759 -3.743 12.034 1.00 98.06 79 PRO A N 1
ATOM 576 C CA . PRO A 1 79 ? 9.832 -3.938 13.482 1.00 98.06 79 PRO A CA 1
ATOM 577 C C . PRO A 1 79 ? 9.214 -2.784 14.277 1.00 98.06 79 PRO A C 1
ATOM 579 O O . PRO A 1 79 ? 8.425 -3.029 15.189 1.00 98.06 79 PRO A O 1
ATOM 582 N N . THR A 1 80 ? 9.512 -1.538 13.896 1.00 98.50 80 THR A N 1
ATOM 583 C CA . THR A 1 80 ? 9.013 -0.333 14.574 1.00 98.50 80 THR A CA 1
ATOM 584 C C . THR A 1 80 ? 7.492 -0.231 14.495 1.00 98.50 80 THR A C 1
ATOM 586 O O . THR A 1 80 ? 6.826 -0.087 15.523 1.00 98.50 80 THR A O 1
ATOM 589 N N . VAL A 1 81 ? 6.920 -0.361 13.293 1.00 98.62 81 VAL A N 1
ATOM 590 C CA . VAL A 1 81 ? 5.466 -0.284 13.096 1.00 98.62 81 VAL A CA 1
ATOM 591 C C . VAL A 1 81 ? 4.765 -1.431 13.826 1.00 98.62 81 VAL A C 1
ATOM 593 O O . VAL A 1 81 ? 3.825 -1.190 14.579 1.00 98.62 81 VAL A O 1
ATOM 596 N N . ARG A 1 82 ? 5.244 -2.674 13.684 1.00 98.69 82 ARG A N 1
ATOM 597 C CA . ARG A 1 82 ? 4.656 -3.844 14.359 1.00 98.69 82 ARG A CA 1
ATOM 598 C C . ARG A 1 82 ? 4.665 -3.707 15.880 1.00 98.69 82 ARG A C 1
ATOM 600 O O . ARG A 1 82 ? 3.651 -3.989 16.515 1.00 98.69 82 ARG A O 1
ATOM 607 N N . ALA A 1 83 ? 5.779 -3.263 16.462 1.00 98.69 83 ALA A N 1
ATOM 608 C CA . ALA A 1 83 ? 5.892 -3.065 17.904 1.00 98.69 83 ALA A CA 1
ATOM 609 C C . ALA A 1 83 ? 4.901 -2.006 18.410 1.00 98.69 83 ALA A C 1
ATOM 611 O O . ALA A 1 83 ? 4.220 -2.229 19.412 1.00 98.69 83 ALA A O 1
ATOM 612 N N . ALA A 1 84 ? 4.770 -0.888 17.690 1.00 98.69 84 ALA A N 1
ATOM 613 C CA . ALA A 1 84 ? 3.823 0.166 18.035 1.00 98.69 84 ALA A CA 1
ATOM 614 C C . ALA A 1 84 ? 2.364 -0.308 17.937 1.00 98.69 84 ALA A C 1
ATOM 616 O O . ALA A 1 84 ? 1.593 -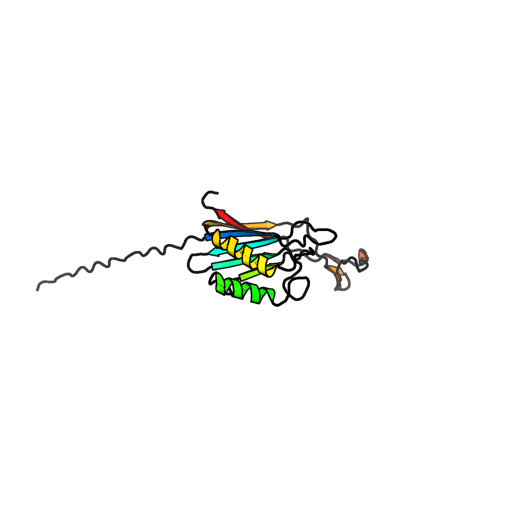0.105 18.871 1.00 98.69 84 ALA A O 1
ATOM 617 N N . LEU A 1 85 ? 1.983 -1.000 16.856 1.00 98.62 85 LEU A N 1
ATOM 618 C CA . LEU A 1 85 ? 0.617 -1.516 16.695 1.00 98.62 85 LEU A CA 1
ATOM 619 C C . LEU A 1 85 ? 0.276 -2.598 17.726 1.00 98.62 85 LEU A C 1
ATOM 621 O O . LEU A 1 85 ? -0.841 -2.612 18.247 1.00 98.62 85 LEU A O 1
ATOM 625 N N . LYS A 1 86 ? 1.234 -3.464 18.081 1.00 98.56 86 LYS A N 1
ATOM 626 C CA . LYS A 1 86 ? 1.041 -4.445 19.154 1.00 98.56 86 LYS A CA 1
ATOM 627 C C . LYS A 1 86 ? 0.847 -3.768 20.505 1.00 98.56 86 LYS A C 1
ATOM 629 O O . LYS A 1 86 ? -0.043 -4.158 21.252 1.00 98.56 86 LYS A O 1
ATOM 634 N N . LYS A 1 87 ? 1.662 -2.763 20.824 1.00 98.62 87 LYS A N 1
ATOM 635 C CA . LYS A 1 87 ? 1.555 -2.017 22.081 1.00 98.62 87 LYS A CA 1
ATOM 636 C C . LYS A 1 87 ? 0.224 -1.268 22.177 1.00 98.62 87 LYS A C 1
ATOM 638 O O . LYS A 1 87 ? -0.476 -1.399 23.178 1.00 98.62 87 LYS A O 1
ATOM 643 N N . ASP A 1 88 ? -0.116 -0.508 21.142 1.00 98.00 88 ASP A N 1
ATOM 644 C CA . ASP A 1 88 ? -1.173 0.499 21.221 1.00 98.00 88 ASP A CA 1
ATOM 645 C C . ASP A 1 88 ? -2.557 -0.056 20.860 1.00 98.00 88 ASP A C 1
ATOM 647 O O . ASP A 1 88 ? -3.552 0.385 21.425 1.00 98.00 88 ASP A O 1
ATOM 651 N N . LEU A 1 89 ? -2.628 -1.023 19.937 1.00 97.81 89 LEU A N 1
ATOM 652 C CA . LEU A 1 89 ? -3.886 -1.584 19.425 1.00 97.81 89 LEU A CA 1
ATOM 653 C C . LEU A 1 89 ? -4.035 -3.088 19.703 1.00 97.81 89 LEU A C 1
ATOM 655 O O . LEU A 1 89 ? -5.019 -3.691 19.289 1.00 97.81 89 LEU A O 1
ATOM 659 N N . GLN A 1 90 ? -3.056 -3.716 20.368 1.00 97.62 90 GLN A N 1
ATOM 660 C CA . GLN A 1 90 ? -3.025 -5.161 20.647 1.00 97.62 90 GLN A CA 1
ATOM 661 C C . GLN A 1 90 ? -3.047 -6.063 19.399 1.00 97.62 90 GLN A C 1
ATOM 663 O O . GLN A 1 90 ? -3.203 -7.280 19.520 1.00 97.62 90 GLN A O 1
ATOM 668 N N . ILE A 1 91 ? -2.796 -5.499 18.213 1.00 98.00 91 ILE A N 1
ATOM 669 C CA . ILE A 1 91 ? -2.762 -6.227 16.940 1.00 98.00 91 ILE A CA 1
ATOM 670 C C . ILE A 1 91 ? -1.533 -7.139 16.909 1.00 98.00 91 ILE A C 1
ATOM 672 O O . ILE A 1 91 ? -0.417 -6.714 17.209 1.00 98.00 91 ILE A O 1
ATOM 676 N N . ASP A 1 92 ? -1.736 -8.407 16.553 1.00 97.62 92 ASP A N 1
ATOM 677 C CA . ASP A 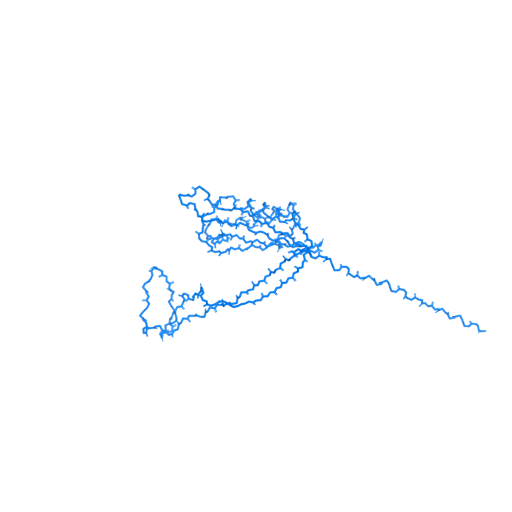1 92 ? -0.643 -9.359 16.359 1.00 97.62 92 ASP A CA 1
ATOM 678 C C . ASP A 1 92 ? 0.320 -8.852 15.260 1.00 97.62 92 ASP A C 1
ATOM 680 O O . ASP A 1 92 ? -0.137 -8.549 14.154 1.00 97.62 92 ASP A O 1
ATOM 684 N N . PRO A 1 93 ? 1.644 -8.772 15.513 1.00 97.44 93 PRO A N 1
ATOM 685 C CA . PRO A 1 93 ? 2.643 -8.358 14.524 1.00 97.44 93 PRO A CA 1
ATOM 686 C C . PRO A 1 93 ? 2.582 -9.094 13.178 1.00 97.44 93 PRO A C 1
ATOM 688 O O . PRO A 1 93 ? 2.998 -8.542 12.156 1.00 97.44 93 PRO A O 1
ATOM 691 N N . THR A 1 94 ? 2.089 -10.334 13.167 1.00 97.75 94 THR A N 1
ATOM 692 C CA . THR A 1 94 ? 1.935 -11.166 11.965 1.00 97.75 94 THR A CA 1
ATOM 693 C C . THR A 1 94 ? 0.734 -10.770 11.104 1.00 97.75 94 THR A C 1
ATOM 695 O O . THR A 1 94 ? 0.675 -11.142 9.936 1.00 97.75 94 THR A O 1
ATOM 698 N N . ARG A 1 95 ? -0.194 -9.961 11.633 1.00 98.19 95 ARG A N 1
ATOM 699 C CA . ARG A 1 95 ? -1.426 -9.510 10.960 1.00 98.19 95 ARG A CA 1
ATOM 700 C C . ARG A 1 95 ? -1.288 -8.131 10.304 1.00 98.19 95 ARG A C 1
ATOM 702 O O . ARG A 1 95 ? -2.281 -7.443 10.078 1.00 98.19 95 ARG A O 1
ATOM 709 N N . LEU A 1 96 ? -0.054 -7.725 10.003 1.00 98.44 96 LEU A N 1
ATOM 710 C CA . LEU A 1 96 ? 0.270 -6.513 9.254 1.00 98.44 96 LEU A CA 1
ATOM 711 C C . LEU A 1 96 ? 0.894 -6.881 7.904 1.00 98.44 96 LEU A C 1
ATOM 713 O O . LEU A 1 96 ? 2.000 -7.431 7.859 1.00 98.44 96 LEU A O 1
ATOM 717 N N . LEU A 1 97 ? 0.218 -6.487 6.827 1.00 98.38 97 LEU A N 1
ATOM 718 C CA . LEU A 1 97 ? 0.742 -6.464 5.468 1.00 98.38 97 LEU A CA 1
ATOM 719 C C . LEU A 1 97 ? 1.082 -5.021 5.089 1.00 98.38 97 LEU A C 1
ATOM 721 O O . LEU A 1 97 ? 0.252 -4.127 5.241 1.00 98.38 97 LEU A O 1
ATOM 725 N N . VAL A 1 98 ? 2.284 -4.795 4.565 1.00 98.31 98 VAL A N 1
ATOM 726 C CA . VAL A 1 98 ? 2.691 -3.494 4.020 1.00 98.31 98 VAL A CA 1
ATOM 727 C C . VAL A 1 98 ? 3.232 -3.716 2.616 1.00 98.31 98 VAL A C 1
ATOM 729 O O . VAL A 1 98 ? 4.107 -4.561 2.435 1.00 98.31 98 VAL A O 1
ATOM 732 N N . ASN A 1 99 ? 2.731 -2.968 1.637 1.00 97.44 99 ASN A N 1
ATOM 733 C CA . ASN A 1 99 ? 3.288 -2.927 0.290 1.00 97.44 99 ASN A CA 1
ATOM 734 C C . ASN A 1 99 ? 3.804 -1.523 -0.055 1.00 97.44 99 ASN A C 1
ATOM 736 O O . ASN A 1 99 ? 3.401 -0.518 0.539 1.00 97.44 99 ASN A O 1
ATOM 740 N N . ALA A 1 100 ? 4.723 -1.484 -1.013 1.00 97.62 100 ALA A N 1
ATOM 741 C CA . ALA A 1 100 ? 5.207 -0.269 -1.645 1.00 97.62 100 ALA A CA 1
ATOM 742 C C . ALA A 1 100 ? 4.618 -0.191 -3.057 1.00 97.62 100 ALA A C 1
ATOM 744 O O . ALA A 1 100 ? 4.614 -1.199 -3.764 1.00 97.62 100 ALA A O 1
ATOM 745 N N . SER A 1 101 ? 4.157 0.987 -3.485 1.00 96.75 101 SER A N 1
ATOM 746 C CA . SER A 1 101 ? 3.702 1.200 -4.871 1.00 96.75 101 SER A CA 1
ATOM 747 C C . SER A 1 101 ? 4.847 1.209 -5.891 1.00 96.75 101 SER A C 1
ATOM 749 O O . SER A 1 101 ? 4.603 1.212 -7.094 1.00 96.75 101 SER A O 1
ATOM 751 N N . HIS A 1 102 ? 6.093 1.201 -5.410 1.00 96.25 102 HIS A N 1
ATOM 752 C CA . HIS A 1 102 ? 7.315 1.256 -6.206 1.00 96.25 102 HIS A CA 1
ATOM 753 C C . HIS A 1 102 ? 7.485 2.572 -6.988 1.00 96.25 102 HIS A C 1
ATOM 755 O O . HIS A 1 102 ? 8.169 2.623 -8.011 1.00 96.25 102 HIS A O 1
ATOM 761 N N . CYS A 1 103 ? 6.885 3.668 -6.506 1.00 93.75 103 CYS A N 1
ATOM 762 C CA . CYS A 1 103 ? 7.113 4.991 -7.077 1.00 93.75 103 CYS A CA 1
ATOM 763 C C . CYS A 1 103 ? 8.461 5.576 -6.627 1.00 93.75 103 CYS A C 1
ATOM 765 O O . CYS A 1 103 ? 8.930 5.333 -5.517 1.00 93.75 103 CYS A O 1
ATOM 767 N N . HIS A 1 104 ? 9.058 6.421 -7.464 1.00 90.88 104 HIS A N 1
ATOM 768 C CA . HIS A 1 104 ? 10.362 7.046 -7.208 1.00 90.88 104 HIS A CA 1
ATOM 769 C C . HIS A 1 104 ? 10.235 8.439 -6.557 1.00 90.88 104 HIS A C 1
ATOM 771 O O . HIS A 1 104 ? 11.090 9.296 -6.750 1.00 90.88 104 HIS A O 1
ATOM 777 N N . GLY A 1 105 ? 9.146 8.674 -5.818 1.00 89.75 105 GLY A N 1
ATOM 778 C CA . GLY A 1 105 ? 8.887 9.938 -5.129 1.00 89.75 105 GLY A CA 1
ATOM 779 C C . GLY A 1 105 ? 9.741 10.124 -3.872 1.00 89.75 105 GLY A C 1
ATOM 780 O O . GLY A 1 105 ? 10.127 9.155 -3.212 1.00 89.75 105 GLY A O 1
ATOM 781 N N . GLU A 1 106 ? 10.014 11.381 -3.525 1.00 92.44 106 GLU A N 1
ATOM 782 C CA . GLU A 1 106 ? 10.750 11.750 -2.316 1.00 92.44 106 GLU A CA 1
ATOM 783 C C . GLU A 1 106 ? 9.797 11.920 -1.121 1.00 92.44 106 GLU A C 1
ATOM 785 O O . GLU A 1 106 ? 8.903 12.770 -1.128 1.00 92.44 106 GLU A O 1
ATOM 790 N N . VAL A 1 107 ? 9.979 11.101 -0.081 1.00 94.56 107 VAL A N 1
ATOM 791 C CA . VAL A 1 107 ? 9.121 11.076 1.116 1.00 94.56 107 VAL A CA 1
ATOM 792 C C . VAL A 1 107 ? 9.758 11.775 2.312 1.00 94.56 107 VAL A C 1
ATOM 794 O O . VAL A 1 107 ? 10.980 11.882 2.412 1.00 94.56 107 VAL A O 1
ATOM 797 N N . CYS A 1 108 ? 8.921 12.231 3.242 1.00 94.88 108 CYS A N 1
ATOM 798 C CA . CYS A 1 108 ? 9.347 12.801 4.514 1.00 94.88 108 CYS A CA 1
ATOM 799 C C . CYS A 1 108 ? 10.150 11.791 5.358 1.00 94.88 108 CYS A C 1
ATOM 801 O O . CYS A 1 108 ? 10.107 10.583 5.136 1.00 94.88 108 CYS A O 1
ATOM 803 N N . THR A 1 109 ? 10.887 12.265 6.362 1.00 95.06 109 THR A N 1
ATOM 804 C CA . THR A 1 109 ? 11.754 11.395 7.181 1.00 95.06 109 THR A CA 1
ATOM 805 C C . THR A 1 109 ? 10.994 10.577 8.232 1.00 95.06 109 THR A C 1
ATOM 807 O O . THR A 1 109 ? 11.504 9.569 8.719 1.00 95.06 109 THR A O 1
ATOM 810 N N . ASP A 1 110 ? 9.759 10.959 8.563 1.00 96.88 110 ASP A N 1
ATOM 811 C CA . ASP A 1 110 ? 8.938 10.388 9.637 1.00 96.88 110 ASP A CA 1
ATOM 812 C C . ASP A 1 110 ? 7.884 9.366 9.153 1.00 96.88 110 ASP A C 1
ATOM 814 O O . ASP A 1 110 ? 6.874 9.139 9.825 1.00 96.88 110 ASP A O 1
ATOM 818 N N . VAL A 1 111 ? 8.112 8.692 8.014 1.00 97.94 111 VAL A N 1
ATOM 819 C CA . VAL A 1 111 ? 7.144 7.746 7.404 1.00 97.94 111 VAL A CA 1
ATOM 820 C C . VAL A 1 111 ? 6.657 6.667 8.376 1.00 97.94 111 VAL A C 1
ATOM 822 O O . VAL A 1 111 ? 5.475 6.324 8.364 1.00 97.94 111 VAL A O 1
ATOM 825 N N . ALA A 1 112 ? 7.522 6.133 9.247 1.00 98.31 112 ALA A N 1
ATOM 826 C CA . ALA A 1 112 ? 7.125 5.126 10.237 1.00 98.31 112 ALA A CA 1
ATOM 827 C C . ALA A 1 112 ? 6.086 5.672 11.230 1.00 98.31 112 ALA A C 1
ATOM 829 O O . ALA A 1 112 ? 5.060 5.032 11.471 1.00 98.31 112 ALA A O 1
ATOM 830 N N . ALA A 1 113 ? 6.309 6.881 11.751 1.00 98.56 113 ALA A N 1
ATOM 831 C CA . ALA A 1 113 ? 5.382 7.537 12.667 1.00 98.56 113 ALA A CA 1
ATOM 832 C C . ALA A 1 113 ? 4.040 7.829 11.980 1.00 98.56 113 ALA A C 1
ATOM 834 O O . ALA A 1 113 ? 2.981 7.529 12.537 1.00 98.56 113 ALA A O 1
ATOM 835 N N . ARG A 1 114 ? 4.075 8.321 10.735 1.00 98.62 114 ARG A N 1
ATOM 836 C CA . ARG A 1 114 ? 2.869 8.567 9.929 1.00 98.62 114 ARG A CA 1
ATOM 837 C C . ARG A 1 114 ? 2.118 7.286 9.589 1.00 98.62 114 ARG A C 1
ATOM 839 O O . ARG A 1 114 ? 0.892 7.266 9.635 1.00 98.62 114 ARG A O 1
ATOM 846 N N . THR A 1 115 ? 2.838 6.195 9.337 1.00 98.75 115 THR A N 1
ATOM 847 C CA . THR A 1 115 ? 2.245 4.869 9.114 1.00 98.75 115 THR A CA 1
ATOM 848 C C . THR A 1 115 ? 1.495 4.384 10.356 1.00 98.75 115 THR A C 1
ATOM 850 O O . THR A 1 115 ? 0.353 3.941 10.265 1.00 98.75 115 THR A O 1
ATOM 853 N N . ILE A 1 116 ? 2.095 4.513 11.540 1.00 98.88 116 ILE A N 1
ATOM 854 C CA . ILE A 1 116 ? 1.433 4.151 12.802 1.00 98.88 116 ILE A CA 1
ATOM 855 C C . ILE A 1 116 ? 0.189 5.022 13.016 1.00 98.88 116 ILE A C 1
ATOM 857 O O . ILE A 1 116 ? -0.877 4.509 13.357 1.00 98.88 116 ILE A O 1
ATOM 861 N N . ALA A 1 117 ? 0.307 6.332 12.788 1.00 98.88 117 ALA A N 1
ATOM 862 C CA . ALA A 1 117 ? -0.795 7.269 12.958 1.00 98.88 117 ALA A CA 1
ATOM 863 C C . ALA A 1 117 ? -1.959 6.982 11.996 1.00 98.88 117 ALA A C 1
ATOM 865 O O . ALA A 1 117 ? -3.109 6.961 12.431 1.00 98.88 117 ALA A O 1
ATOM 866 N N . VAL A 1 118 ? -1.691 6.707 10.714 1.00 98.88 118 VAL A N 1
ATOM 867 C CA . VAL A 1 118 ? -2.754 6.402 9.745 1.00 98.88 118 VAL A CA 1
ATOM 868 C C . VAL A 1 118 ? -3.446 5.073 10.049 1.00 98.88 118 VAL A C 1
ATOM 870 O O . VAL A 1 118 ? -4.663 4.985 9.902 1.00 98.88 118 VAL A O 1
ATOM 873 N N . VAL A 1 119 ? -2.726 4.063 10.553 1.00 98.88 119 VAL A N 1
ATOM 874 C CA . VAL A 1 119 ? -3.352 2.808 11.004 1.00 98.88 119 VAL A CA 1
ATOM 875 C C . VAL A 1 119 ? -4.262 3.050 12.207 1.00 98.88 119 VAL A C 1
ATOM 877 O O . VAL A 1 119 ? -5.378 2.539 12.222 1.00 98.88 119 VAL A O 1
ATOM 880 N N . LYS A 1 120 ? -3.848 3.870 13.182 1.00 98.88 120 LYS A N 1
ATOM 881 C CA . LYS A 1 120 ? -4.711 4.250 14.316 1.00 98.88 120 LYS A CA 1
ATOM 882 C C . LYS A 1 120 ? -5.968 4.991 13.855 1.00 98.88 120 LYS A C 1
ATOM 884 O O . LYS A 1 120 ? -7.064 4.629 14.264 1.00 98.88 120 LYS A O 1
ATOM 889 N N . GLN A 1 121 ? -5.829 5.946 12.933 1.00 98.88 121 GLN A N 1
ATOM 890 C CA . GLN A 1 121 ? -6.978 6.654 12.356 1.00 98.88 121 GLN A CA 1
ATOM 891 C C . GLN A 1 121 ? -7.926 5.727 11.589 1.00 98.88 121 GLN A C 1
ATOM 893 O O . GLN A 1 121 ? -9.133 5.948 11.590 1.00 98.88 121 GLN A O 1
ATOM 898 N N . ALA A 1 122 ? -7.397 4.720 10.892 1.00 98.81 122 ALA A N 1
ATOM 899 C CA . ALA A 1 122 ? -8.212 3.709 10.229 1.00 98.81 122 ALA A CA 1
ATOM 900 C C . ALA A 1 122 ? -8.922 2.816 11.260 1.00 98.81 122 ALA A C 1
ATOM 902 O O . ALA A 1 122 ? -10.112 2.560 11.122 1.00 98.81 122 ALA A O 1
ATOM 903 N N . TYR A 1 123 ? -8.227 2.409 12.325 1.00 98.69 123 TYR A N 1
ATOM 904 C CA . TYR A 1 123 ? -8.779 1.592 13.408 1.00 98.69 123 TYR A CA 1
ATOM 905 C C . TYR A 1 123 ? -9.942 2.287 14.136 1.00 98.69 123 TYR A C 1
ATOM 907 O O . TYR A 1 123 ? -10.978 1.676 14.379 1.00 98.69 123 TYR A O 1
ATOM 915 N N . GLU A 1 124 ? -9.813 3.583 14.426 1.00 98.44 124 GLU A N 1
ATOM 916 C CA . GLU A 1 124 ? -10.873 4.396 15.048 1.00 98.44 124 GLU A CA 1
ATOM 917 C C . GLU A 1 124 ? -12.135 4.524 14.178 1.00 98.44 124 GLU A C 1
ATOM 919 O O . GLU A 1 124 ? -13.210 4.833 14.687 1.00 98.44 124 GLU A O 1
ATOM 924 N N . LYS A 1 125 ? -12.017 4.269 12.871 1.00 98.06 125 LYS A N 1
ATOM 925 C CA . LYS A 1 125 ? -13.112 4.329 11.894 1.00 98.06 125 LYS A CA 1
ATOM 926 C C . LYS A 1 125 ? -13.710 2.958 11.571 1.00 98.06 125 LYS A C 1
ATOM 928 O O . LYS A 1 125 ? -14.433 2.854 10.588 1.00 98.06 125 LYS A O 1
ATOM 933 N N . LEU A 1 126 ? -13.392 1.913 12.340 1.00 97.81 126 LEU A N 1
ATOM 934 C CA . LEU A 1 126 ? -13.961 0.580 12.140 1.00 97.81 126 LEU A CA 1
ATOM 935 C C . LEU A 1 126 ? -15.491 0.624 12.230 1.00 97.81 126 LEU A C 1
ATOM 937 O O . LEU A 1 126 ? -16.070 0.794 13.303 1.00 97.81 126 LEU A O 1
ATOM 941 N N . GLU A 1 127 ? -16.140 0.395 11.098 1.00 97.06 127 GLU A N 1
ATOM 942 C CA . GLU A 1 127 ? -17.591 0.334 10.967 1.00 97.06 127 GLU A CA 1
ATOM 943 C C . GLU A 1 127 ? -17.999 -0.903 10.156 1.00 97.06 127 GLU A C 1
ATOM 945 O O . GLU A 1 127 ? -17.190 -1.405 9.373 1.00 97.06 127 GLU A O 1
ATOM 950 N N . PRO A 1 128 ? -19.216 -1.439 10.350 1.00 97.31 128 PRO A N 1
ATOM 951 C CA . PRO A 1 128 ? -19.733 -2.532 9.534 1.00 97.31 128 PRO A CA 1
ATOM 952 C C . PRO A 1 128 ? -19.672 -2.267 8.028 1.00 97.31 128 PRO A C 1
ATOM 954 O O . PRO A 1 128 ? -20.056 -1.189 7.564 1.00 97.31 128 PRO A O 1
ATOM 957 N N . VAL A 1 129 ? -19.240 -3.268 7.257 1.00 97.31 129 VAL A N 1
ATOM 958 C CA . VAL A 1 129 ? -19.120 -3.161 5.798 1.00 97.31 129 VAL A CA 1
ATOM 959 C C . VAL A 1 129 ? -19.628 -4.394 5.057 1.00 97.31 129 VAL A C 1
ATOM 961 O O . VAL A 1 129 ? -19.635 -5.512 5.569 1.00 97.31 129 VAL A O 1
ATOM 964 N N . ARG A 1 130 ? -19.997 -4.191 3.791 1.00 95.81 130 ARG A N 1
ATOM 965 C CA . ARG A 1 130 ? -20.158 -5.250 2.791 1.00 95.81 130 ARG A CA 1
ATOM 966 C C . ARG A 1 130 ? -18.880 -5.369 1.979 1.00 95.81 130 ARG A C 1
ATOM 968 O O . ARG A 1 130 ? -18.315 -4.361 1.568 1.00 95.81 130 ARG A O 1
ATOM 975 N N . VAL A 1 131 ? -18.453 -6.598 1.712 1.00 95.00 131 VAL A N 1
ATOM 976 C CA . VAL A 1 131 ? -17.271 -6.871 0.889 1.00 95.00 131 VAL A CA 1
ATOM 977 C C . VAL A 1 131 ? -17.697 -7.413 -0.463 1.00 95.00 131 VAL A C 1
ATOM 979 O O . VAL A 1 131 ? -18.515 -8.327 -0.547 1.00 95.00 131 VAL A O 1
ATOM 982 N N . GLY A 1 132 ? -17.108 -6.861 -1.516 1.00 96.00 132 GLY A N 1
ATOM 983 C CA . GLY A 1 132 ? -17.157 -7.393 -2.867 1.00 96.00 132 GLY A CA 1
ATOM 984 C C . GLY A 1 132 ? -15.749 -7.521 -3.432 1.00 96.00 132 GLY A C 1
ATOM 985 O O . GLY A 1 132 ? -14.821 -6.842 -2.995 1.00 96.00 132 GLY A O 1
ATOM 986 N N . TRP A 1 133 ? -15.587 -8.382 -4.424 1.00 97.56 133 TRP A N 1
ATOM 987 C CA . TRP A 1 133 ? -14.351 -8.487 -5.185 1.00 97.56 133 TRP A CA 1
ATOM 988 C C . TRP A 1 133 ? -14.671 -8.688 -6.665 1.00 97.56 133 TRP A C 1
ATOM 990 O O . TRP A 1 133 ? -15.774 -9.108 -7.019 1.00 97.56 133 TRP A O 1
ATOM 1000 N N . GLY A 1 134 ? -13.713 -8.371 -7.524 1.00 98.06 134 GLY A N 1
ATOM 1001 C CA . GLY A 1 134 ? -13.788 -8.638 -8.954 1.00 98.06 134 GLY A CA 1
ATOM 1002 C C . GLY A 1 134 ? -12.412 -8.548 -9.595 1.00 98.06 134 GLY A C 1
ATOM 1003 O O . GLY A 1 134 ? -11.457 -8.104 -8.956 1.00 98.06 134 GLY A O 1
ATOM 1004 N N . SER A 1 135 ? -12.315 -8.957 -10.854 1.00 98.31 135 SER A N 1
ATOM 1005 C CA . SER A 1 135 ? -11.120 -8.751 -11.664 1.00 98.31 135 SER A CA 1
ATOM 1006 C C . SER A 1 135 ? -11.465 -8.177 -13.036 1.00 98.31 135 SER A C 1
ATOM 1008 O O . SER A 1 135 ? -12.602 -8.259 -13.507 1.00 98.31 135 SER A O 1
ATOM 1010 N N . GLY A 1 136 ? -10.478 -7.534 -13.648 1.00 97.56 136 GLY A N 1
ATOM 1011 C CA . GLY A 1 136 ? -10.522 -7.009 -15.006 1.00 97.56 136 GLY A CA 1
ATOM 1012 C C . GLY A 1 136 ? -9.181 -7.212 -15.702 1.00 97.56 136 GLY A C 1
ATOM 1013 O O . GLY A 1 136 ? -8.248 -7.750 -15.114 1.00 97.56 136 GLY A O 1
ATOM 1014 N N . SER A 1 137 ? -9.086 -6.776 -16.955 1.00 97.75 137 SER A N 1
ATOM 1015 C CA . SER A 1 137 ? -7.868 -6.885 -17.758 1.00 97.75 137 SER A CA 1
ATOM 1016 C C . SER A 1 137 ? -7.499 -5.525 -18.344 1.00 97.75 137 SER A C 1
ATOM 1018 O O . SER A 1 137 ? -8.355 -4.859 -18.926 1.00 97.75 137 SER A O 1
ATOM 1020 N N . GLU A 1 138 ? -6.225 -5.145 -18.255 1.00 96.56 138 GLU A N 1
ATOM 1021 C CA . GLU A 1 138 ? -5.656 -3.949 -18.884 1.00 96.56 138 GLU A CA 1
ATOM 1022 C C . GLU A 1 138 ? -4.287 -4.272 -19.490 1.00 96.56 138 GLU A C 1
ATOM 1024 O O . GLU A 1 138 ? -3.383 -4.722 -18.799 1.00 96.56 138 GLU A O 1
ATOM 1029 N N . ASN A 1 139 ? -4.123 -4.031 -20.789 1.00 95.44 139 ASN A N 1
ATOM 1030 C CA . ASN A 1 139 ? -2.905 -4.358 -21.532 1.00 95.44 139 ASN A CA 1
ATOM 1031 C C . ASN A 1 139 ? -2.384 -3.199 -22.402 1.00 95.44 139 ASN A C 1
ATOM 1033 O O . ASN A 1 139 ? -1.566 -3.423 -23.290 1.00 95.44 139 ASN A O 1
ATOM 1037 N N . ARG A 1 140 ? -2.856 -1.966 -22.176 1.00 95.50 140 ARG A N 1
ATOM 1038 C CA . ARG A 1 140 ? -2.524 -0.779 -22.988 1.00 95.50 140 ARG A CA 1
ATOM 1039 C C . ARG A 1 140 ? -1.520 0.163 -22.327 1.00 95.50 140 ARG A C 1
ATOM 1041 O O . ARG A 1 140 ? -1.001 1.046 -22.999 1.00 95.50 140 ARG A O 1
ATOM 1048 N N . VAL A 1 141 ? -1.276 0.016 -21.023 1.00 94.56 141 VAL A N 1
ATOM 1049 C CA . VAL A 1 141 ? -0.454 0.950 -20.219 1.00 94.56 141 VAL A CA 1
ATOM 1050 C C . VAL A 1 141 ? 0.842 0.336 -19.688 1.00 94.56 141 VAL A C 1
ATOM 1052 O O . VAL A 1 141 ? 1.547 0.970 -18.907 1.00 94.56 141 VAL A O 1
ATOM 1055 N N . MET A 1 142 ? 1.151 -0.901 -20.073 1.00 93.19 142 MET A N 1
ATOM 1056 C CA . MET A 1 142 ? 2.310 -1.638 -19.581 1.00 93.19 142 MET A CA 1
ATOM 1057 C C . MET A 1 142 ? 3.023 -2.355 -20.720 1.00 93.19 142 MET A C 1
ATOM 1059 O O . MET A 1 142 ? 2.396 -2.815 -21.671 1.00 93.19 142 MET A O 1
ATOM 1063 N N . GLU A 1 143 ? 4.335 -2.488 -20.583 1.00 91.69 143 GLU A N 1
ATOM 1064 C CA . GLU A 1 143 ? 5.185 -3.236 -21.499 1.00 91.69 143 GLU A CA 1
ATOM 1065 C C . GLU A 1 143 ? 6.130 -4.137 -20.706 1.00 91.69 143 GLU A C 1
ATOM 1067 O O . GLU A 1 143 ? 6.536 -3.817 -19.583 1.00 91.69 143 GLU A O 1
ATOM 1072 N N . ASN A 1 144 ? 6.506 -5.275 -21.288 1.00 93.31 144 ASN A N 1
ATOM 1073 C CA . ASN A 1 144 ? 7.604 -6.053 -20.747 1.00 93.31 144 ASN A CA 1
ATOM 1074 C C . ASN A 1 144 ? 8.913 -5.487 -21.289 1.00 93.31 144 ASN A C 1
ATOM 1076 O O . ASN A 1 144 ? 9.211 -5.603 -22.476 1.00 93.31 144 ASN A O 1
ATOM 1080 N N . ARG A 1 145 ? 9.733 -4.928 -20.400 1.00 93.50 145 ARG A N 1
ATOM 1081 C CA . ARG A 1 145 ? 11.038 -4.384 -20.784 1.00 93.50 145 ARG A CA 1
ATOM 1082 C C . ARG A 1 145 ? 12.060 -5.446 -21.211 1.00 93.50 145 ARG A C 1
ATOM 1084 O O . ARG A 1 145 ? 13.186 -5.081 -21.510 1.00 93.50 145 ARG A O 1
ATOM 1091 N N . ARG A 1 146 ? 11.739 -6.742 -21.190 1.00 93.00 146 ARG A N 1
ATOM 1092 C CA . ARG A 1 146 ? 12.639 -7.828 -21.606 1.00 93.00 146 ARG A CA 1
ATOM 1093 C C . ARG A 1 146 ? 12.327 -8.259 -23.033 1.00 93.00 146 ARG A C 1
ATOM 1095 O O . ARG A 1 146 ? 11.285 -8.859 -23.295 1.00 93.00 146 ARG A O 1
ATOM 1102 N N . LEU A 1 147 ? 13.277 -8.010 -23.925 1.00 93.69 147 LEU A N 1
ATOM 1103 C CA . LEU A 1 147 ? 13.262 -8.477 -25.307 1.00 93.69 147 LEU A CA 1
ATOM 1104 C C . LEU A 1 147 ? 13.955 -9.834 -25.394 1.00 93.69 147 LEU A C 1
ATOM 1106 O O . LEU A 1 147 ? 15.070 -9.997 -24.891 1.00 93.69 147 LEU A O 1
ATOM 1110 N N . LEU A 1 148 ? 13.310 -10.799 -26.043 1.00 94.31 148 LEU A N 1
ATOM 1111 C CA . LEU A 1 148 ? 13.900 -12.092 -26.370 1.00 94.31 148 LEU A CA 1
ATOM 1112 C C . LEU A 1 148 ? 14.500 -12.013 -27.772 1.00 94.31 148 LEU A C 1
ATOM 1114 O O . LEU A 1 148 ? 13.842 -11.592 -28.723 1.00 94.31 148 LEU A O 1
ATOM 1118 N N . LEU A 1 149 ? 15.772 -12.383 -27.896 1.00 95.31 149 LEU A N 1
ATOM 1119 C CA . LEU A 1 149 ? 16.533 -12.297 -29.139 1.00 95.31 149 LEU A CA 1
ATOM 1120 C C . LEU A 1 149 ? 16.548 -13.645 -29.865 1.00 95.31 149 LEU A C 1
ATOM 1122 O O . LEU A 1 149 ? 16.535 -14.707 -29.241 1.00 95.31 149 LEU A O 1
ATOM 1126 N N . LYS A 1 150 ? 16.685 -13.619 -31.196 1.00 96.25 150 LYS A N 1
ATOM 1127 C CA . LYS A 1 150 ? 16.737 -14.833 -32.041 1.00 96.25 150 LYS A CA 1
ATOM 1128 C C . LYS A 1 150 ? 17.899 -15.773 -31.711 1.00 96.25 150 LYS A C 1
ATOM 1130 O O . LYS A 1 150 ? 17.839 -16.961 -32.003 1.00 96.25 150 LYS A O 1
ATOM 1135 N N . ASN A 1 151 ? 18.955 -15.250 -31.092 1.00 94.81 151 ASN A N 1
ATOM 1136 C CA . ASN A 1 151 ? 20.103 -16.031 -30.627 1.00 94.81 151 ASN A CA 1
ATOM 1137 C C . ASN A 1 151 ? 19.887 -16.686 -29.243 1.00 94.81 151 ASN A C 1
ATOM 1139 O O . ASN A 1 151 ? 20.834 -17.236 -28.682 1.00 94.81 151 ASN A O 1
ATOM 1143 N N . GLY A 1 152 ? 18.677 -16.596 -28.677 1.00 93.56 152 GLY A N 1
ATOM 1144 C CA . GLY A 1 152 ? 18.307 -17.176 -27.384 1.00 93.56 152 GLY A CA 1
ATOM 1145 C C . GLY A 1 152 ? 18.695 -16.337 -26.162 1.00 93.56 152 GLY A C 1
ATOM 1146 O O . GLY A 1 152 ? 18.454 -16.764 -25.035 1.00 93.56 152 GLY A O 1
ATOM 1147 N N . LYS A 1 153 ? 19.301 -15.157 -26.349 1.00 93.50 153 LYS A N 1
ATOM 1148 C CA . LYS A 1 153 ? 19.607 -14.219 -25.256 1.00 93.50 153 LYS A CA 1
ATOM 1149 C C . LYS A 1 153 ? 18.424 -13.292 -24.966 1.00 93.50 153 LYS A C 1
ATOM 1151 O O . LYS A 1 153 ? 17.494 -13.174 -25.757 1.00 93.50 153 LYS A O 1
ATOM 1156 N N . GLN A 1 154 ? 18.501 -12.597 -23.834 1.00 93.50 154 GLN A N 1
ATOM 1157 C CA . GLN A 1 154 ? 17.538 -11.581 -23.417 1.00 93.50 154 GLN A CA 1
ATOM 1158 C C . GLN A 1 154 ? 18.248 -10.247 -23.174 1.00 93.50 154 GLN A C 1
ATOM 1160 O O . GLN A 1 154 ? 19.360 -10.228 -22.643 1.00 93.50 154 GLN A O 1
ATOM 1165 N N . VAL A 1 155 ? 17.593 -9.144 -23.533 1.00 92.00 155 VAL A N 1
ATOM 1166 C CA . VAL A 1 155 ? 18.046 -7.775 -23.253 1.00 92.00 155 VAL A CA 1
ATOM 1167 C C . VAL A 1 155 ? 16.941 -6.995 -22.545 1.00 92.00 155 VAL A C 1
ATOM 1169 O O . VAL A 1 155 ? 15.770 -7.116 -22.893 1.00 92.00 155 VAL A O 1
ATOM 1172 N N . ASP A 1 156 ? 17.325 -6.193 -21.550 1.00 91.75 156 ASP A N 1
ATOM 1173 C CA . ASP A 1 156 ? 16.442 -5.235 -20.881 1.00 91.75 156 ASP A CA 1
ATOM 1174 C C . ASP A 1 156 ? 16.448 -3.895 -21.646 1.00 91.75 156 ASP A C 1
ATOM 1176 O O . ASP A 1 156 ? 17.506 -3.299 -21.859 1.00 91.75 156 ASP A O 1
ATOM 1180 N N . VAL A 1 157 ? 15.267 -3.366 -21.957 1.00 89.69 157 VAL A N 1
ATOM 1181 C CA . VAL A 1 157 ? 15.043 -1.987 -22.398 1.00 89.69 157 VAL A CA 1
ATOM 1182 C C . VAL A 1 157 ? 15.288 -1.064 -21.207 1.00 89.69 157 VAL A C 1
ATOM 1184 O O . VAL A 1 157 ? 14.511 -1.016 -20.250 1.00 89.69 157 VAL A O 1
ATOM 1187 N N . ARG A 1 158 ? 16.412 -0.345 -21.235 1.00 87.38 158 ARG A N 1
ATOM 1188 C CA . ARG A 1 158 ? 16.752 0.698 -20.260 1.00 87.38 158 ARG A CA 1
ATOM 1189 C C . ARG A 1 158 ? 17.367 1.875 -20.986 1.00 87.38 158 ARG A C 1
ATOM 1191 O O . ARG A 1 158 ? 18.142 1.683 -21.912 1.00 87.38 158 ARG A O 1
ATOM 1198 N N . HIS A 1 159 ? 17.124 3.077 -20.475 1.00 81.19 159 HIS A N 1
ATOM 1199 C CA . HIS A 1 159 ? 17.715 4.303 -21.017 1.00 81.19 159 HIS A CA 1
ATOM 1200 C C . HIS A 1 159 ? 19.255 4.253 -21.106 1.00 81.19 159 HIS A C 1
ATOM 1202 O O . HIS A 1 159 ? 19.851 4.887 -21.965 1.00 81.19 159 HIS A O 1
ATOM 1208 N N . ALA A 1 160 ? 19.906 3.481 -20.229 1.00 85.06 160 ALA A N 1
ATOM 1209 C CA . ALA A 1 160 ? 21.361 3.351 -20.185 1.00 85.06 160 ALA A CA 1
ATOM 1210 C C . ALA A 1 160 ? 21.966 2.457 -21.289 1.00 85.06 160 ALA A C 1
ATOM 1212 O O . ALA A 1 160 ? 23.191 2.391 -21.385 1.00 85.06 160 ALA A O 1
ATOM 1213 N N . TYR A 1 161 ? 21.156 1.742 -22.079 1.00 83.44 161 TYR A N 1
ATOM 1214 C CA . TYR A 1 161 ? 21.631 0.767 -23.063 1.00 83.44 161 TYR A CA 1
ATOM 1215 C C . TYR A 1 161 ? 21.097 1.076 -24.459 1.00 83.44 161 TYR A C 1
ATOM 1217 O O . TYR A 1 161 ? 19.949 1.487 -24.621 1.00 83.44 161 TYR A O 1
ATOM 1225 N N . SER A 1 162 ? 21.921 0.819 -25.474 1.00 86.56 162 SER A N 1
ATOM 1226 C CA . SER A 1 162 ? 21.437 0.777 -26.851 1.00 86.56 162 SER A CA 1
ATOM 1227 C C . SER A 1 162 ? 20.444 -0.368 -27.012 1.00 86.56 162 SER A C 1
ATOM 1229 O O . SER A 1 162 ? 20.665 -1.469 -26.500 1.00 86.56 162 SER A O 1
ATOM 1231 N N . LEU A 1 163 ? 19.367 -0.108 -27.747 1.00 88.88 163 LEU A N 1
ATOM 1232 C CA . LEU A 1 163 ? 18.432 -1.151 -28.145 1.00 88.88 163 LEU A CA 1
ATOM 1233 C C . LEU A 1 163 ? 19.096 -2.109 -29.149 1.00 88.88 163 LEU A C 1
ATOM 1235 O O . LEU A 1 163 ? 19.966 -1.674 -29.913 1.00 88.88 163 LEU A O 1
ATOM 1239 N N . PRO A 1 164 ? 18.720 -3.403 -29.141 1.00 90.06 164 PRO A N 1
ATOM 1240 C CA . PRO A 1 164 ? 19.115 -4.331 -30.199 1.00 90.06 164 PRO A CA 1
ATOM 1241 C C . PRO A 1 164 ? 18.533 -3.877 -31.543 1.00 90.06 164 PRO A C 1
ATOM 1243 O O . PRO A 1 164 ? 17.559 -3.124 -31.570 1.00 90.06 164 PRO A O 1
ATOM 1246 N N . ALA A 1 165 ? 19.108 -4.346 -32.652 1.00 93.00 165 ALA A N 1
ATOM 1247 C CA . ALA A 1 165 ? 18.506 -4.100 -33.959 1.00 93.00 165 ALA A CA 1
ATOM 1248 C C . ALA A 1 165 ? 17.175 -4.862 -34.085 1.00 93.00 165 ALA A C 1
ATOM 1250 O O . ALA A 1 165 ? 17.040 -5.973 -33.563 1.00 93.00 165 ALA A O 1
ATOM 1251 N N . ASP A 1 166 ? 16.204 -4.291 -34.799 1.00 92.12 166 ASP A N 1
ATOM 1252 C CA . ASP A 1 166 ? 14.863 -4.871 -34.948 1.00 92.12 166 ASP A CA 1
ATOM 1253 C C . ASP A 1 166 ? 14.919 -6.303 -35.507 1.00 92.12 166 ASP A C 1
ATOM 1255 O O . ASP A 1 166 ? 14.175 -7.184 -35.072 1.00 92.12 166 ASP A O 1
ATOM 1259 N N . GLU A 1 167 ? 15.855 -6.588 -36.421 1.00 96.06 167 GLU A N 1
ATOM 1260 C CA . GLU A 1 167 ? 16.030 -7.916 -37.012 1.00 96.06 167 GLU A CA 1
ATOM 1261 C C . GLU A 1 167 ? 16.550 -8.963 -36.016 1.00 96.06 167 GLU A C 1
ATOM 1263 O O . GLU A 1 167 ? 16.427 -10.164 -36.279 1.00 96.06 167 GLU A O 1
ATOM 1268 N N . GLU A 1 168 ? 17.122 -8.545 -34.886 1.00 94.94 168 GLU A N 1
ATOM 1269 C CA . GLU A 1 168 ? 17.640 -9.425 -33.834 1.00 94.94 168 GLU A CA 1
ATOM 1270 C C . GLU A 1 168 ? 16.566 -9.807 -32.807 1.00 94.94 168 GLU A C 1
ATOM 1272 O O . GLU A 1 168 ? 16.699 -10.842 -32.140 1.00 94.94 168 GLU A O 1
ATOM 1277 N N . VAL A 1 169 ? 15.495 -9.014 -32.700 1.00 95.12 169 VAL A N 1
ATOM 1278 C CA . VAL A 1 169 ? 14.381 -9.252 -31.777 1.00 95.12 169 VAL A CA 1
ATOM 1279 C C . VAL A 1 169 ? 13.507 -10.389 -32.310 1.00 95.12 169 VAL A C 1
ATOM 1281 O O . VAL A 1 169 ? 13.097 -10.408 -33.471 1.00 95.12 169 VAL A O 1
ATOM 1284 N N . ALA A 1 170 ? 13.253 -11.384 -31.462 1.00 95.44 170 ALA A N 1
ATOM 1285 C CA . ALA A 1 170 ? 12.335 -12.480 -31.751 1.00 95.44 170 ALA A CA 1
ATOM 1286 C C . ALA A 1 170 ? 10.929 -12.164 -31.234 1.00 95.44 170 ALA A C 1
ATOM 1288 O O . ALA A 1 170 ? 9.961 -12.299 -31.976 1.00 95.44 170 ALA A O 1
ATOM 1289 N N . GLU A 1 171 ? 10.827 -11.727 -29.978 1.00 93.88 171 GLU A N 1
ATOM 1290 C CA . GLU A 1 171 ? 9.558 -11.388 -29.334 1.00 93.88 171 GLU A CA 1
ATOM 1291 C C . GLU A 1 171 ? 9.761 -10.463 -28.123 1.00 93.88 171 GLU A C 1
ATOM 1293 O O . GLU A 1 171 ? 10.859 -10.348 -27.567 1.00 93.88 171 GLU A O 1
ATOM 1298 N N . ILE A 1 172 ? 8.676 -9.812 -27.705 1.00 92.19 172 ILE A N 1
ATOM 1299 C CA . ILE A 1 172 ? 8.591 -9.071 -26.443 1.00 92.19 172 ILE A CA 1
ATOM 1300 C C . ILE A 1 172 ? 8.025 -10.031 -25.397 1.00 92.19 172 ILE A C 1
ATOM 1302 O O . ILE A 1 172 ? 7.067 -10.752 -25.678 1.00 92.19 172 ILE A O 1
ATOM 1306 N N . GLY A 1 173 ? 8.610 -10.054 -24.196 1.00 89.00 173 GLY A N 1
ATOM 1307 C CA . GLY A 1 173 ? 8.113 -10.909 -23.120 1.00 89.00 173 GLY A CA 1
ATOM 1308 C C . GLY A 1 173 ? 6.639 -10.633 -22.766 1.00 89.00 173 GLY A C 1
ATOM 1309 O O . GLY A 1 173 ? 6.127 -9.539 -23.014 1.00 89.00 173 GLY A O 1
ATOM 1310 N N . PRO A 1 174 ? 5.937 -11.597 -22.144 1.00 93.25 174 PRO A N 1
ATOM 1311 C CA . PRO A 1 174 ? 4.533 -11.426 -21.785 1.00 93.25 174 PRO A CA 1
ATOM 1312 C C . PRO A 1 174 ? 4.359 -10.375 -20.683 1.00 93.25 174 PRO A C 1
ATOM 1314 O O . PRO A 1 174 ? 5.264 -10.148 -19.876 1.00 93.25 174 PRO A O 1
ATOM 1317 N N . VAL A 1 175 ? 3.176 -9.772 -20.619 1.00 94.88 175 VAL A N 1
ATOM 1318 C CA . VAL A 1 175 ? 2.734 -8.935 -19.493 1.00 94.88 175 VAL A CA 1
ATOM 1319 C C . VAL A 1 175 ? 1.677 -9.680 -18.681 1.00 94.88 175 VAL A C 1
ATOM 1321 O O . VAL A 1 175 ? 1.063 -10.618 -19.189 1.00 94.88 175 VAL A O 1
ATOM 1324 N N . ASP A 1 176 ? 1.466 -9.253 -17.439 1.00 96.38 176 ASP A N 1
ATOM 1325 C CA . ASP A 1 176 ? 0.331 -9.683 -16.621 1.00 96.38 176 ASP A CA 1
ATOM 1326 C C . ASP A 1 176 ? -0.745 -8.587 -16.651 1.00 96.38 176 ASP A C 1
ATOM 1328 O O . ASP A 1 176 ? -0.552 -7.544 -16.023 1.00 96.38 176 ASP A O 1
ATOM 1332 N N . PRO A 1 177 ? -1.828 -8.765 -17.428 1.00 96.75 177 PRO A N 1
ATOM 1333 C CA . PRO A 1 177 ? -2.847 -7.739 -17.580 1.00 96.75 177 PRO A CA 1
ATOM 1334 C C . PRO A 1 177 ? -3.939 -7.805 -16.504 1.00 96.75 177 PRO A C 1
ATOM 1336 O O . PRO A 1 177 ? -4.823 -6.947 -16.515 1.00 96.75 177 PRO A O 1
ATOM 1339 N N . GLU A 1 178 ? -3.960 -8.823 -15.634 1.00 97.81 178 GLU A N 1
ATOM 1340 C CA . GLU A 1 178 ? -5.047 -8.993 -14.670 1.00 97.81 178 GLU A CA 1
ATOM 1341 C C . GLU A 1 178 ? -4.982 -7.930 -13.563 1.00 97.81 178 GLU A C 1
ATOM 1343 O O . GLU A 1 178 ? -3.955 -7.697 -12.929 1.00 97.81 178 GLU A O 1
ATOM 1348 N N . ILE A 1 179 ? -6.121 -7.292 -13.294 1.00 97.62 179 ILE A N 1
ATOM 1349 C CA . ILE A 1 179 ? -6.290 -6.335 -12.202 1.00 97.62 179 ILE A CA 1
ATOM 1350 C C . ILE A 1 179 ? -7.361 -6.865 -11.259 1.00 97.62 179 ILE A C 1
ATOM 1352 O O . ILE A 1 179 ? -8.536 -6.915 -11.618 1.00 97.62 179 ILE A O 1
ATOM 1356 N N . GLY A 1 180 ? -6.968 -7.206 -10.032 1.00 97.19 180 GLY A N 1
ATOM 1357 C CA . GLY A 1 180 ? -7.889 -7.534 -8.945 1.00 97.19 180 GLY A CA 1
ATOM 1358 C C . GLY A 1 180 ? -8.368 -6.289 -8.195 1.00 97.19 180 GLY A C 1
ATOM 1359 O O . GLY A 1 180 ? -7.588 -5.384 -7.900 1.00 97.19 180 GLY A O 1
ATOM 1360 N N . VAL A 1 181 ? -9.651 -6.256 -7.837 1.00 97.69 181 VAL A N 1
ATOM 1361 C CA . VAL A 1 181 ? -10.263 -5.194 -7.031 1.00 97.69 181 VAL A CA 1
ATOM 1362 C C . VAL A 1 181 ? -10.955 -5.811 -5.824 1.00 97.69 181 VAL A C 1
ATOM 1364 O O . VAL A 1 181 ? -11.838 -6.654 -5.969 1.00 97.69 181 VAL A O 1
ATOM 1367 N N . LEU A 1 182 ? -10.589 -5.343 -4.631 1.00 95.88 182 LEU A N 1
ATOM 1368 C CA . LEU A 1 182 ? -11.331 -5.569 -3.394 1.00 95.88 182 LEU A CA 1
ATOM 1369 C C . LEU A 1 182 ? -12.097 -4.289 -3.053 1.00 95.88 182 LEU A C 1
ATOM 1371 O O . LEU A 1 182 ? -11.508 -3.213 -2.959 1.00 95.88 182 LEU A O 1
ATOM 1375 N N . ARG A 1 183 ? -13.407 -4.407 -2.856 1.00 96.38 183 ARG A N 1
ATOM 1376 C CA . ARG A 1 183 ? -14.301 -3.298 -2.531 1.00 96.38 183 ARG A CA 1
ATOM 1377 C C . ARG A 1 183 ? -14.925 -3.531 -1.162 1.00 96.38 183 ARG A C 1
ATOM 1379 O O . ARG A 1 183 ? -15.441 -4.613 -0.897 1.00 96.38 183 ARG A O 1
ATOM 1386 N N . LEU A 1 184 ? -14.893 -2.508 -0.314 1.00 96.25 184 LEU A N 1
ATOM 1387 C CA . LEU A 1 184 ? -15.565 -2.500 0.981 1.00 96.25 184 LEU A CA 1
ATOM 1388 C C . LEU A 1 184 ? -16.513 -1.306 1.024 1.00 96.25 184 LEU A C 1
ATOM 1390 O O . LEU A 1 184 ? -16.066 -0.162 0.973 1.00 96.25 184 LEU A O 1
ATOM 1394 N N . ASP A 1 185 ? -17.807 -1.589 1.088 1.00 96.31 185 ASP A N 1
ATOM 1395 C CA . ASP A 1 185 ? -18.865 -0.587 1.141 1.00 96.31 185 ASP A CA 1
ATOM 1396 C C . ASP A 1 185 ? -19.404 -0.474 2.559 1.00 96.31 185 ASP A C 1
ATOM 1398 O O . ASP A 1 185 ? -19.689 -1.483 3.206 1.00 96.31 185 ASP A O 1
ATOM 1402 N N . ARG A 1 186 ? -19.622 0.752 3.027 1.00 94.88 186 ARG A N 1
ATOM 1403 C CA . ARG A 1 186 ? -20.413 0.978 4.238 1.00 94.88 186 ARG A CA 1
ATOM 1404 C C . ARG A 1 186 ? -21.834 0.471 4.030 1.00 94.88 186 ARG A C 1
ATOM 1406 O O . ARG A 1 186 ? -22.344 0.436 2.911 1.00 94.88 186 ARG A O 1
ATOM 1413 N N . LEU A 1 187 ? -22.517 0.126 5.118 1.00 93.19 187 LEU A N 1
ATOM 1414 C CA . LEU A 1 187 ? -23.902 -0.350 5.023 1.00 93.19 187 LEU A CA 1
ATOM 1415 C C . LEU A 1 187 ? -24.881 0.701 4.478 1.00 93.19 187 LEU A C 1
ATOM 1417 O O . LEU A 1 187 ? -25.948 0.329 3.993 1.00 93.19 187 LEU A O 1
ATOM 1421 N N . ASN A 1 188 ? -24.537 1.989 4.554 1.00 89.62 188 ASN A N 1
ATOM 1422 C CA . ASN A 1 188 ? -25.343 3.087 4.021 1.00 89.62 188 ASN A CA 1
ATOM 1423 C C . ASN A 1 188 ? -25.049 3.439 2.550 1.00 89.62 188 ASN A C 1
ATOM 1425 O O . ASN A 1 188 ? -25.675 4.370 2.043 1.00 89.62 188 ASN A O 1
ATOM 1429 N N . GLY A 1 189 ? -24.185 2.673 1.869 1.00 74.56 189 GLY A N 1
ATOM 1430 C CA . GLY A 1 189 ? -23.723 2.964 0.504 1.00 74.56 189 GLY A CA 1
ATOM 1431 C C . GLY A 1 189 ? -22.761 4.143 0.429 1.00 74.56 189 GLY A C 1
ATOM 1432 O O . GLY A 1 189 ? -22.476 4.544 -0.720 1.00 74.56 189 GLY A O 1
#